Protein AF-F1KVQ7-F1 (afdb_monomer)

Secondary structure (DSSP, 8-state):
-HHHHHHHHHHHHHHHHHHHHHHHHHHHHHHHHHHHHHHHHHHHHHHHHHHHHHHHHHHHHHHHHHHHHHHHHHHHHHHHHHHHHHHHHHHHHHHHHHHHHHHHHHHHHHHHHHHHHHHHHHHHHHHHHHHHHHHHHHHHHHHHHHHHHHHHHHHHHHHH------------------HHHHHHHHHHHHS-SS-HHHHHHHHHHHHHTTSTT----SSSGGGTTSHHHHHHHHHH-TTT--TTTGGGS-HHHHHHHHHHHHHHHT--S---HHHHHGGG---HHHHHHHHHHHHHHHTTT-

Sequence (302 aa):
MHHSYVERVESLTAELEESRKRELQLRTQVDNLAGLLKRKTLAECGNIETRRHDDMNENCEVQKLTEENERLRARISELNGEKLTLKEALRKAKEEKERLADELIQLSSSIEVEREEWDRMQADLLVAVRVANDFKVEAQEEMKGLYAKIADLQRRRQSGSGNISLGSVKAIDDPQQSWEDVAWQRLMRRCGRGSRRNALLRWCQQAISTYPNVDVTNFSSSWADGKALCYLLASFYPEKIDAECISSLSAEECVKMALDVGTRIGVKAQLSADVVLCDDRPDWSLVMKYILYIYYLVSARE

InterPro domains:
  IPR001715 Calponin homology domain [PF00307] (196-295)
  IPR001715 Calponin homology domain [PS50021] (194-299)
  IPR001715 Calponin homology domain [SM00033] (196-294)
  IPR036872 CH domain superfamily [G3DSA:1.10.418.10] (193-302)
  IPR036872 CH domain superfamily [SSF47576] (194-297)
  IPR050540 F-actin Monooxygenase Mical [PTHR23167] (13-295)

pLDDT: mean 89.4, std 13.18, range [36.09, 98.5]

Nearest PDB structures (foldseek):
  4z6g-assembly1_A  TM=9.530E-01  e=6.135E-06  Homo sapiens
  3f7p-assembly2_B  TM=8.695E-01  e=4.695E-06  Homo sapiens
  6zsh-assembly2_D  TM=8.958E-01  e=6.472E-06  Homo sapiens
  4q58-assembly2_B  TM=9.493E-01  e=3.784E-05  Homo sapiens
  1mb8-assembly1_A  TM=8.751E-01  e=1.887E-05  Homo sapiens

Foldseek 3Di:
DVVVVVVVVVVVVVVVVVVVVVVVVVVVVVVVVVVVVVVVVVVVVVVVVVVVVVVVVVVVVVVVVVVVVVVVVVVVVVVVVVVVVVVVVVVVVVVVVVVVVVVVVVVVVVVVVVVVVVVVVVVVVVVVVVVVVVVVVVVVVVVVVVVVVVVVVVVVVVVVDDDDDDDDDDDPDDPPDDLLNVLLVLQCVVVVDDDSQVSLQVVLCVLLVPPPPQDGDAQWLSCLLLLSLLSSCCSQCVVQGPNVCSVVDGSLVNNVSSVVVLVVLPQPQDDDSCQSNPPSTHDSVSSSSSSSSVSSSSVVVD

Mean predicted aligned error: 17.5 Å

Organism: Ascaris suum (NCBI:txid6253)

Structure (mmCIF, N/CA/C/O backbone):
data_AF-F1KVQ7-F1
#
_entry.id   AF-F1KVQ7-F1
#
loop_
_atom_site.group_PDB
_atom_site.id
_atom_site.type_symbol
_atom_site.label_atom_id
_atom_site.label_alt_id
_atom_site.label_comp_id
_atom_site.label_asym_id
_atom_site.label_entity_id
_atom_site.label_seq_id
_atom_site.pdbx_PDB_ins_code
_atom_site.Cartn_x
_atom_site.Cartn_y
_atom_site.Cartn_z
_atom_site.occupancy
_atom_site.B_iso_or_equiv
_atom_site.auth_seq_id
_atom_site.auth_comp_id
_atom_site.auth_asym_id
_atom_site.auth_atom_id
_atom_site.pdbx_PDB_model_num
ATOM 1 N N . MET A 1 1 ? -74.801 -14.098 128.207 1.00 56.28 1 MET A N 1
ATOM 2 C CA . MET A 1 1 ? -74.330 -14.894 127.048 1.00 56.28 1 MET A CA 1
ATOM 3 C C . MET A 1 1 ? -74.642 -14.225 125.713 1.00 56.28 1 MET A C 1
ATOM 5 O O . MET A 1 1 ? -73.700 -14.028 124.968 1.00 56.28 1 MET A O 1
ATOM 9 N N . HIS A 1 2 ? -75.877 -13.793 125.425 1.00 58.09 2 HIS A N 1
ATOM 10 C CA . HIS A 1 2 ? -76.226 -13.150 124.141 1.00 58.09 2 HIS A CA 1
ATOM 11 C C . HIS A 1 2 ? -75.397 -11.900 123.773 1.00 58.09 2 HIS A C 1
ATOM 13 O O . HIS A 1 2 ? -74.992 -11.770 122.625 1.00 58.09 2 HIS A O 1
ATOM 19 N N . HIS A 1 3 ? -75.088 -11.022 124.732 1.00 59.47 3 HIS A N 1
ATOM 20 C CA . HIS A 1 3 ? -74.364 -9.768 124.460 1.00 59.47 3 HIS A CA 1
ATOM 21 C C . HIS A 1 3 ? -72.926 -9.990 123.947 1.00 59.47 3 HIS A C 1
ATOM 23 O O . HIS A 1 3 ? -72.504 -9.358 122.991 1.00 59.47 3 HIS A O 1
ATOM 29 N N . SER A 1 4 ? -72.223 -10.995 124.486 1.00 69.56 4 SER A N 1
ATOM 30 C CA . SER A 1 4 ? -70.851 -11.346 124.078 1.00 69.56 4 SER A CA 1
ATOM 31 C C . SER A 1 4 ? -70.767 -11.969 122.676 1.00 69.56 4 SER A C 1
ATOM 33 O O . SER A 1 4 ? -69.728 -11.885 122.027 1.00 69.56 4 SER A O 1
ATOM 35 N N . TYR A 1 5 ? -71.848 -12.596 122.198 1.00 74.19 5 TYR A N 1
ATOM 36 C CA . TYR A 1 5 ? -71.923 -13.102 120.824 1.00 74.19 5 TYR A CA 1
ATOM 37 C C . TYR A 1 5 ? -72.214 -11.982 119.824 1.00 74.19 5 TYR A C 1
ATOM 39 O O . TYR A 1 5 ? -71.644 -11.999 118.739 1.00 74.19 5 TYR A O 1
ATOM 47 N N . VAL A 1 6 ? -73.053 -11.006 120.191 1.00 78.38 6 VAL A N 1
ATOM 48 C CA . VAL A 1 6 ? -73.363 -9.842 119.345 1.00 78.38 6 VAL A CA 1
ATOM 49 C C . VAL A 1 6 ? -72.113 -8.990 119.121 1.00 78.38 6 VAL A C 1
ATOM 51 O O . VAL A 1 6 ? -71.749 -8.776 117.971 1.00 78.38 6 VAL A O 1
ATOM 54 N N . GLU A 1 7 ? -71.378 -8.638 120.180 1.00 79.06 7 GLU A N 1
ATOM 55 C CA . GLU A 1 7 ? -70.111 -7.891 120.058 1.00 79.06 7 GLU A CA 1
ATOM 56 C C . GLU A 1 7 ? -69.070 -8.634 119.203 1.00 79.06 7 GLU A C 1
ATOM 58 O O . GLU A 1 7 ? -68.330 -8.033 118.426 1.00 79.06 7 GLU A O 1
ATOM 63 N N . ARG A 1 8 ? -69.023 -9.970 119.303 1.00 81.88 8 ARG A N 1
ATOM 64 C CA . ARG A 1 8 ? -68.096 -10.796 118.516 1.00 81.88 8 ARG A CA 1
ATOM 65 C C . ARG A 1 8 ? -68.487 -10.849 117.036 1.00 81.88 8 ARG A C 1
ATOM 67 O O . ARG A 1 8 ? -67.605 -10.836 116.185 1.00 81.88 8 ARG A O 1
ATOM 74 N N . VAL A 1 9 ? -69.785 -10.895 116.726 1.00 83.44 9 VAL A N 1
ATOM 75 C CA . VAL A 1 9 ? -70.294 -10.822 115.346 1.00 83.44 9 VAL A CA 1
ATOM 76 C C . VAL A 1 9 ? -70.042 -9.435 114.755 1.00 83.44 9 VAL A C 1
ATOM 78 O O . VAL A 1 9 ? -69.545 -9.356 113.637 1.00 83.44 9 VAL A O 1
ATOM 81 N N . GLU A 1 10 ? -70.294 -8.362 115.507 1.00 84.38 10 GLU A N 1
ATOM 82 C CA . GLU A 1 10 ? -70.032 -6.982 115.076 1.00 84.38 10 GLU A CA 1
ATOM 83 C C . GLU A 1 10 ? -68.535 -6.740 114.800 1.00 84.38 10 GLU A C 1
ATOM 85 O O . GLU A 1 10 ? -68.177 -6.215 113.741 1.00 84.38 10 GLU A O 1
ATOM 90 N N . SER A 1 11 ? -67.645 -7.224 115.675 1.00 85.12 11 SER A N 1
ATOM 91 C CA . SER A 1 11 ? -66.187 -7.186 115.465 1.00 85.12 11 SER A CA 1
ATOM 92 C C . SER A 1 11 ? -65.762 -7.943 114.202 1.00 85.12 11 SER A C 1
ATOM 94 O O . SER A 1 11 ? -65.026 -7.407 113.375 1.00 85.12 11 SER A O 1
ATOM 96 N N . LEU A 1 12 ? -66.269 -9.167 114.003 1.00 85.38 12 LEU A N 1
ATOM 97 C CA . LEU A 1 12 ? -65.970 -9.972 112.813 1.00 85.38 12 LEU A CA 1
ATOM 98 C C . LEU A 1 12 ? -66.512 -9.332 111.524 1.00 85.38 12 LEU A C 1
ATOM 100 O O . LEU A 1 12 ? -65.874 -9.436 110.477 1.00 85.38 12 LEU A O 1
ATOM 104 N N . THR A 1 13 ? -67.661 -8.648 111.573 1.00 85.12 13 THR A N 1
ATOM 105 C CA . THR A 1 13 ? -68.184 -7.905 110.413 1.00 85.12 13 THR A CA 1
ATOM 106 C C . THR A 1 13 ? -67.334 -6.684 110.069 1.00 85.12 13 THR A C 1
ATOM 108 O O . THR A 1 13 ? -67.066 -6.461 108.889 1.00 85.12 13 THR A O 1
ATOM 111 N N . ALA A 1 14 ? -66.843 -5.943 111.068 1.00 87.62 14 ALA A N 1
ATOM 112 C CA . ALA A 1 14 ? -65.951 -4.804 110.852 1.00 87.62 14 ALA A CA 1
ATOM 113 C C . ALA A 1 14 ? -64.594 -5.243 110.272 1.00 87.62 14 ALA A C 1
ATOM 115 O O . ALA A 1 14 ? -64.108 -4.648 109.308 1.00 87.62 14 ALA A O 1
ATOM 116 N N . GLU A 1 15 ? -64.017 -6.333 110.787 1.00 89.62 15 GLU A N 1
ATOM 117 C CA . GLU A 1 15 ? -62.791 -6.936 110.244 1.00 89.62 15 GLU A CA 1
ATOM 118 C C . GLU A 1 15 ? -62.978 -7.428 108.800 1.00 89.62 15 GLU A C 1
ATOM 120 O O . GLU A 1 15 ? -62.100 -7.232 107.952 1.00 89.62 15 GLU A O 1
ATOM 125 N N . LEU A 1 16 ? -64.133 -8.031 108.488 1.00 90.81 16 LEU A N 1
ATOM 126 C CA . LEU A 1 16 ? -64.474 -8.471 107.135 1.00 90.81 16 LEU A CA 1
ATOM 127 C C . LEU A 1 16 ? -64.614 -7.286 106.166 1.00 90.81 16 LEU A C 1
ATOM 129 O O . LEU A 1 16 ? -64.137 -7.363 105.032 1.00 90.81 16 LEU A O 1
ATOM 133 N N . GLU A 1 17 ? -65.239 -6.184 106.588 1.00 90.81 17 GLU A N 1
ATOM 134 C CA . GLU A 1 17 ? -65.330 -4.957 105.789 1.00 90.81 17 GLU A CA 1
ATOM 135 C C . GLU A 1 17 ? -63.964 -4.309 105.555 1.00 90.81 17 GLU A C 1
ATOM 137 O O . GLU A 1 17 ? -63.665 -3.873 104.440 1.00 90.81 17 GLU A O 1
ATOM 142 N N . GLU A 1 18 ? -63.107 -4.270 106.574 1.00 91.94 18 GLU A N 1
ATOM 143 C CA . GLU A 1 18 ? -61.755 -3.736 106.445 1.00 91.94 18 GLU A CA 1
ATOM 144 C C . GLU A 1 18 ? -60.894 -4.611 105.523 1.00 91.94 18 GLU A C 1
ATOM 146 O O . GLU A 1 18 ? -60.176 -4.098 104.663 1.00 91.94 18 GLU A O 1
ATOM 151 N N . SER A 1 19 ? -61.032 -5.937 105.619 1.00 91.69 19 SER A N 1
ATOM 152 C CA . SER A 1 19 ? -60.418 -6.892 104.693 1.00 91.69 19 SER A CA 1
ATOM 153 C C . SER A 1 19 ? -60.884 -6.676 103.248 1.00 91.69 19 SER A C 1
ATOM 155 O O . SER A 1 19 ? -60.052 -6.578 102.348 1.00 91.69 19 SER A O 1
ATOM 157 N N . ARG A 1 20 ? -62.190 -6.478 103.012 1.00 93.44 20 ARG A N 1
ATOM 158 C CA . ARG A 1 20 ? -62.739 -6.148 101.680 1.00 93.44 20 ARG A CA 1
ATOM 159 C C . ARG A 1 20 ? -62.204 -4.825 101.131 1.00 93.44 20 ARG A C 1
ATOM 161 O O . ARG A 1 20 ? -61.919 -4.734 99.939 1.00 93.44 20 ARG A O 1
ATOM 168 N N . LYS A 1 21 ? -62.039 -3.798 101.975 1.00 93.62 21 LYS A N 1
ATOM 169 C CA . LYS A 1 21 ? -61.407 -2.527 101.572 1.00 93.62 21 LYS A CA 1
ATOM 170 C C . LYS A 1 21 ? -59.948 -2.737 101.167 1.00 93.62 21 LYS A C 1
ATOM 172 O O . LYS A 1 21 ? -59.545 -2.237 100.118 1.00 93.62 21 LYS A O 1
ATOM 177 N N . ARG A 1 22 ? -59.182 -3.514 101.944 1.00 94.62 22 ARG A N 1
ATOM 178 C CA . ARG A 1 22 ? -57.800 -3.895 101.596 1.00 94.62 22 ARG A CA 1
ATOM 179 C C . ARG A 1 22 ? -57.754 -4.683 100.288 1.00 94.62 22 ARG A C 1
ATOM 181 O O . ARG A 1 22 ? -56.913 -4.400 99.445 1.00 94.62 22 ARG A O 1
ATOM 188 N N . GLU A 1 23 ? -58.680 -5.615 100.079 1.00 94.88 23 GLU A N 1
ATOM 189 C CA . GLU A 1 23 ? -58.785 -6.384 98.837 1.00 94.88 23 GLU A CA 1
ATOM 190 C C . GLU A 1 23 ? -59.085 -5.482 97.633 1.00 94.88 23 GLU A C 1
ATOM 192 O O . GLU A 1 23 ? -58.426 -5.595 96.603 1.00 94.88 23 GLU A O 1
ATOM 197 N N . LEU A 1 24 ? -60.028 -4.543 97.756 1.00 94.62 24 LEU A N 1
ATOM 198 C CA . LEU A 1 24 ? -60.342 -3.582 96.696 1.00 94.62 24 LEU A CA 1
ATOM 199 C C . LEU A 1 24 ? -59.148 -2.660 96.393 1.00 94.62 24 LEU A C 1
ATOM 201 O O . LEU A 1 24 ? -58.867 -2.352 95.233 1.00 94.62 24 LEU A O 1
ATOM 205 N N . GLN A 1 25 ? -58.411 -2.251 97.426 1.00 95.25 25 GLN A N 1
ATOM 206 C CA . GLN A 1 25 ? -57.194 -1.456 97.281 1.00 95.25 25 GLN A CA 1
ATOM 207 C C . GLN A 1 25 ? -56.077 -2.249 96.586 1.00 95.25 25 GLN A C 1
ATOM 209 O O . GLN A 1 25 ? -55.414 -1.729 95.693 1.00 95.25 25 GLN A O 1
ATOM 214 N N . LEU A 1 26 ? -55.902 -3.524 96.933 1.00 95.69 26 LEU A N 1
ATOM 215 C CA . LEU A 1 26 ? -54.956 -4.407 96.254 1.00 95.69 26 LEU A CA 1
ATOM 216 C C . LEU A 1 26 ? -55.369 -4.653 94.801 1.00 95.69 26 LEU A C 1
ATOM 218 O O . LEU A 1 26 ? -54.526 -4.558 93.917 1.00 95.69 26 LEU A O 1
ATOM 222 N N . ARG A 1 27 ? -56.657 -4.894 94.525 1.00 95.50 27 ARG A N 1
ATOM 223 C CA . ARG A 1 27 ? -57.179 -5.052 93.157 1.00 95.50 27 ARG A CA 1
ATOM 224 C C . ARG A 1 27 ? -56.904 -3.812 92.307 1.00 95.50 27 ARG A C 1
ATOM 226 O O . ARG A 1 27 ? -56.337 -3.935 91.230 1.00 95.50 27 ARG A O 1
ATOM 233 N N . THR A 1 28 ? -57.197 -2.617 92.822 1.00 95.25 28 THR A N 1
ATOM 234 C CA . THR A 1 28 ? -56.914 -1.360 92.104 1.00 95.25 28 THR A CA 1
ATOM 235 C C . THR A 1 28 ? -55.415 -1.125 91.896 1.00 95.25 28 THR A C 1
ATOM 237 O O . THR A 1 28 ? -55.009 -0.651 90.835 1.00 95.25 28 THR A O 1
ATOM 240 N N . GLN A 1 29 ? -54.562 -1.489 92.860 1.00 96.44 29 GLN A N 1
ATOM 241 C CA . GLN A 1 29 ? -53.106 -1.468 92.678 1.00 96.44 29 GLN A CA 1
ATOM 242 C C . GLN A 1 29 ? -52.638 -2.461 91.607 1.00 96.44 29 GLN A C 1
ATOM 244 O O . GLN A 1 29 ? -51.820 -2.093 90.764 1.00 96.44 29 GLN A O 1
ATOM 249 N N . VAL A 1 30 ? -53.167 -3.687 91.607 1.00 96.69 30 VAL A N 1
ATOM 250 C CA . VAL A 1 30 ? -52.871 -4.711 90.595 1.00 96.69 30 VAL A CA 1
ATOM 251 C C . VAL A 1 30 ? -53.295 -4.235 89.207 1.00 96.69 30 VAL A C 1
ATOM 253 O O . VAL A 1 30 ? -52.492 -4.322 88.282 1.00 96.69 30 VAL A O 1
ATOM 256 N N . ASP A 1 31 ? -54.485 -3.651 89.061 1.00 95.88 31 ASP A N 1
ATOM 257 C CA . ASP A 1 31 ? -54.972 -3.114 87.784 1.00 95.88 31 ASP A CA 1
ATOM 258 C C . ASP A 1 31 ? -54.097 -1.955 87.279 1.00 95.88 31 ASP A C 1
ATOM 260 O O . ASP A 1 31 ? -53.735 -1.896 86.100 1.00 95.88 31 ASP A O 1
ATOM 264 N N . ASN A 1 32 ? -53.677 -1.059 88.179 1.00 95.94 32 ASN A N 1
ATOM 265 C CA . ASN A 1 32 ? -52.769 0.041 87.848 1.00 95.94 32 ASN A CA 1
ATOM 266 C C . ASN A 1 32 ? -51.393 -0.464 87.395 1.00 95.94 32 ASN A C 1
ATOM 268 O O . ASN A 1 32 ? -50.852 0.013 86.391 1.00 95.94 32 ASN A O 1
ATOM 272 N N . LEU A 1 33 ? -50.828 -1.439 88.113 1.00 96.56 33 LEU A N 1
ATOM 273 C CA . LEU A 1 33 ? -49.559 -2.071 87.755 1.00 96.56 33 LEU A CA 1
ATOM 274 C C . LEU A 1 33 ? -49.667 -2.827 86.430 1.00 96.56 33 LEU A C 1
ATOM 276 O O . LEU A 1 33 ? -48.783 -2.685 85.586 1.00 96.56 33 LEU A O 1
ATOM 280 N N . ALA A 1 34 ? -50.761 -3.554 86.200 1.00 96.75 34 ALA A N 1
ATOM 281 C CA . ALA A 1 34 ? -51.035 -4.228 84.936 1.00 96.75 34 ALA A CA 1
ATOM 282 C C . ALA A 1 34 ? -51.131 -3.225 83.774 1.00 96.75 34 ALA A C 1
ATOM 284 O O . ALA A 1 34 ? -50.546 -3.446 82.713 1.00 96.75 34 ALA A O 1
ATOM 285 N N . GLY A 1 35 ? -51.788 -2.078 83.980 1.00 96.69 35 GLY A N 1
ATOM 286 C CA . GLY A 1 35 ? -51.857 -0.996 82.997 1.00 96.69 35 GLY A CA 1
ATOM 287 C C . GLY A 1 35 ? -50.502 -0.336 82.711 1.00 96.69 35 GLY A C 1
ATOM 288 O O . GLY A 1 35 ? -50.203 -0.001 81.562 1.00 96.69 35 GLY A O 1
ATOM 289 N N . LEU A 1 36 ? -49.654 -0.153 83.729 1.00 96.69 36 LEU A N 1
ATOM 290 C CA . LEU A 1 36 ? -48.282 0.344 83.562 1.00 96.69 36 LEU A CA 1
ATOM 291 C C . LEU A 1 36 ? -47.401 -0.660 82.812 1.00 96.69 36 LEU A C 1
ATOM 293 O O . LEU A 1 36 ? -46.727 -0.273 81.858 1.00 96.69 36 LEU A O 1
ATOM 297 N N . LEU A 1 37 ? -47.455 -1.941 83.184 1.00 96.50 37 LEU A N 1
ATOM 298 C CA . LEU A 1 37 ? -46.767 -3.028 82.485 1.00 96.50 37 LEU A CA 1
ATOM 299 C C . LEU A 1 37 ? -47.203 -3.110 81.023 1.00 96.50 37 LEU A C 1
ATOM 301 O O . LEU A 1 37 ? -46.354 -3.174 80.138 1.00 96.50 37 LEU A O 1
ATOM 305 N N . LYS A 1 38 ? -48.508 -3.032 80.743 1.00 97.19 38 LYS A N 1
ATOM 306 C CA . LYS A 1 38 ? -49.036 -3.049 79.373 1.00 97.19 38 LYS A CA 1
ATOM 307 C C . LYS A 1 38 ? -48.541 -1.860 78.545 1.00 97.19 38 LYS A C 1
ATOM 309 O O . LYS A 1 38 ? -48.151 -2.032 77.397 1.00 97.19 38 LYS A O 1
ATOM 314 N N . ARG A 1 39 ? -48.509 -0.653 79.120 1.00 95.88 39 ARG A N 1
ATOM 315 C CA . ARG A 1 39 ? -47.964 0.532 78.433 1.00 95.88 39 ARG A CA 1
ATOM 316 C C . ARG A 1 39 ? -46.465 0.410 78.171 1.00 95.88 39 ARG A C 1
ATOM 318 O O . ARG A 1 39 ? -46.026 0.714 77.068 1.00 95.88 39 ARG A O 1
ATOM 325 N N . LYS A 1 40 ? -45.694 -0.058 79.156 1.00 96.25 40 LYS A N 1
ATOM 326 C CA . LYS A 1 40 ? -44.245 -0.250 79.019 1.00 96.25 40 LYS A CA 1
ATOM 327 C C . LYS A 1 40 ? -43.915 -1.307 77.964 1.00 96.25 40 LYS A C 1
ATOM 329 O O . LYS A 1 40 ? -43.092 -1.048 77.098 1.00 96.25 40 LYS A O 1
ATOM 334 N N . THR A 1 41 ? -44.609 -2.443 77.995 1.00 95.50 41 THR A N 1
ATOM 335 C CA . THR A 1 41 ? -44.433 -3.519 77.007 1.00 95.50 41 THR A CA 1
ATOM 336 C C . THR A 1 41 ? -44.810 -3.074 75.596 1.00 95.50 41 THR A C 1
ATOM 338 O O . THR A 1 41 ? -44.058 -3.351 74.672 1.00 95.50 41 THR A O 1
ATOM 341 N N . LEU A 1 42 ? -45.905 -2.325 75.411 1.00 96.00 42 LEU A N 1
ATOM 342 C CA . LEU A 1 42 ? -46.260 -1.751 74.104 1.00 96.00 42 LEU A CA 1
ATOM 343 C C . LEU A 1 42 ? -45.211 -0.751 73.598 1.00 96.00 42 LEU A C 1
ATOM 345 O O . LEU A 1 42 ? -44.853 -0.793 72.425 1.00 96.00 42 LEU A O 1
ATOM 349 N N . ALA A 1 43 ? -44.696 0.120 74.471 1.00 95.69 43 ALA A N 1
ATOM 350 C CA . ALA A 1 43 ? -43.649 1.074 74.106 1.00 95.69 43 ALA A CA 1
ATOM 351 C C . ALA A 1 43 ? -42.331 0.371 73.733 1.00 95.69 43 ALA A C 1
ATOM 353 O O . ALA A 1 43 ? -41.692 0.736 72.750 1.00 95.69 43 ALA A O 1
ATOM 354 N N . GLU A 1 44 ? -41.937 -0.660 74.484 1.00 95.88 44 GLU A N 1
ATOM 355 C CA . GLU A 1 44 ? -40.780 -1.498 74.153 1.00 95.88 44 GLU A CA 1
ATOM 356 C C . GLU A 1 44 ? -40.983 -2.234 72.824 1.00 95.88 44 GLU A C 1
ATOM 358 O O . GLU A 1 44 ? -40.067 -2.253 72.006 1.00 95.88 44 GLU A O 1
ATOM 363 N N . CYS A 1 45 ? -42.180 -2.770 72.567 1.00 94.88 45 CYS A N 1
ATOM 364 C CA . CYS A 1 45 ? -42.505 -3.436 71.305 1.00 94.88 45 CYS A CA 1
ATOM 365 C C . CYS A 1 45 ? -42.401 -2.470 70.115 1.00 94.88 45 CYS A C 1
ATOM 367 O O . CYS A 1 45 ? -41.707 -2.776 69.149 1.00 94.88 45 CYS A O 1
ATOM 369 N N . GLY A 1 46 ? -42.974 -1.266 70.230 1.00 95.00 46 GLY A N 1
ATOM 370 C CA . GLY A 1 46 ? -42.870 -0.233 69.195 1.00 95.00 46 GLY A CA 1
ATOM 371 C C . GLY A 1 46 ? -41.428 0.218 68.936 1.00 95.00 46 GLY A C 1
ATOM 372 O O . GLY A 1 46 ? -41.026 0.350 67.786 1.00 95.00 46 GLY A O 1
ATOM 373 N N . ASN A 1 47 ? -40.615 0.377 69.988 1.00 95.06 47 ASN A N 1
ATOM 374 C CA . ASN A 1 47 ? -39.190 0.704 69.848 1.00 95.06 47 ASN A CA 1
ATOM 375 C C . ASN A 1 47 ? -38.376 -0.424 69.191 1.00 95.06 47 ASN A C 1
ATOM 377 O O . ASN A 1 47 ? -37.383 -0.164 68.514 1.00 95.06 47 ASN A O 1
ATOM 381 N N . ILE A 1 48 ? -38.747 -1.686 69.427 1.00 95.00 48 ILE A N 1
ATOM 382 C CA . ILE A 1 48 ? -38.114 -2.838 68.774 1.00 95.00 48 ILE A CA 1
ATOM 383 C C . ILE A 1 48 ? -38.502 -2.879 67.294 1.00 95.00 48 ILE A C 1
ATOM 385 O O . ILE A 1 48 ? -37.653 -3.168 66.456 1.00 95.00 48 ILE A O 1
ATOM 389 N N . GLU A 1 49 ? -39.759 -2.589 66.962 1.00 94.12 49 GLU A N 1
ATOM 390 C CA . GLU A 1 49 ? -40.238 -2.545 65.578 1.00 94.12 49 GLU A CA 1
ATOM 391 C C . GLU A 1 49 ? -39.573 -1.433 64.765 1.00 94.12 49 GLU A C 1
ATOM 393 O O . GLU A 1 49 ? -39.125 -1.702 63.651 1.00 94.12 49 GLU A O 1
ATOM 398 N N . THR A 1 50 ? -39.435 -0.223 65.319 1.00 94.19 50 THR A N 1
ATOM 399 C CA . THR A 1 50 ? -38.730 0.874 64.634 1.00 94.19 50 THR A CA 1
ATOM 400 C C . THR A 1 50 ? -37.264 0.540 64.398 1.00 94.19 50 THR A C 1
ATOM 402 O O . THR A 1 50 ? -36.814 0.616 63.261 1.00 94.19 50 THR A O 1
ATOM 405 N N . ARG A 1 51 ? -36.544 0.043 65.415 1.00 95.06 51 ARG A N 1
ATOM 406 C CA . ARG A 1 51 ? -35.149 -0.405 65.243 1.00 95.06 51 ARG A CA 1
ATOM 407 C C . ARG A 1 51 ? -35.008 -1.485 64.179 1.00 95.06 51 ARG A C 1
ATOM 409 O O . ARG A 1 51 ? -34.125 -1.400 63.344 1.00 95.06 51 ARG A O 1
ATOM 416 N N . ARG A 1 52 ? -35.903 -2.479 64.168 1.00 95.31 52 ARG A N 1
ATOM 417 C CA . ARG A 1 52 ? -35.895 -3.525 63.134 1.00 95.31 52 ARG A CA 1
ATOM 418 C C . ARG A 1 52 ? -36.109 -2.960 61.737 1.00 95.31 52 ARG A C 1
ATOM 420 O O . ARG A 1 52 ? -35.552 -3.506 60.792 1.00 95.31 52 ARG A O 1
ATOM 427 N N . HIS A 1 53 ? -36.948 -1.936 61.598 1.00 94.69 53 HIS A N 1
ATOM 428 C CA . HIS A 1 53 ? -37.182 -1.278 60.319 1.00 94.69 53 HIS A CA 1
ATOM 429 C C . HIS A 1 53 ? -35.948 -0.501 59.854 1.00 94.69 53 HIS A C 1
ATOM 431 O O . HIS A 1 53 ? -35.545 -0.656 58.702 1.00 94.69 53 HIS A O 1
ATOM 437 N N . ASP A 1 54 ? -35.324 0.255 60.758 1.00 95.44 54 ASP A N 1
ATOM 438 C CA . ASP A 1 54 ? -34.093 1.000 60.488 1.00 95.44 54 ASP A CA 1
ATOM 439 C C . ASP A 1 54 ? -32.949 0.042 60.111 1.00 95.44 54 ASP A C 1
ATOM 441 O O . ASP A 1 54 ? -32.352 0.200 59.047 1.00 95.44 54 ASP A O 1
ATOM 445 N N . ASP A 1 55 ? -32.746 -1.033 60.885 1.00 96.25 55 ASP A N 1
ATOM 446 C CA . ASP A 1 55 ? -31.770 -2.094 60.592 1.00 96.25 55 ASP A CA 1
ATOM 447 C C . ASP A 1 55 ? -32.028 -2.734 59.214 1.00 96.25 55 ASP A C 1
ATOM 449 O O . ASP A 1 55 ? -31.100 -3.017 58.456 1.00 96.25 55 ASP A O 1
ATOM 453 N N . MET A 1 56 ? -33.298 -2.971 58.858 1.00 94.69 56 MET A N 1
ATOM 454 C CA . MET A 1 56 ? -33.681 -3.499 57.541 1.00 94.69 56 MET A CA 1
ATOM 455 C C . MET A 1 56 ? -33.324 -2.531 56.413 1.00 94.69 56 MET A C 1
ATOM 457 O O . MET A 1 56 ? -32.854 -2.966 55.358 1.00 94.69 56 MET A O 1
ATOM 461 N N . ASN A 1 57 ? -33.553 -1.234 56.620 1.00 95.56 57 ASN A N 1
ATOM 462 C CA . ASN A 1 57 ? -33.267 -0.208 55.629 1.00 95.56 57 ASN A CA 1
ATOM 463 C C . ASN A 1 57 ? -31.755 -0.032 55.429 1.00 95.56 57 ASN A C 1
ATOM 465 O O . ASN A 1 57 ? -31.286 -0.050 54.290 1.00 95.56 57 ASN A O 1
ATOM 469 N N . GLU A 1 58 ? -30.986 0.026 56.519 1.00 96.06 58 GLU A N 1
ATOM 470 C CA . GLU A 1 58 ? -29.521 0.050 56.474 1.00 96.06 58 GLU A CA 1
ATOM 471 C C . GLU A 1 58 ? -28.966 -1.201 55.782 1.00 96.06 58 GLU A C 1
ATOM 473 O O . GLU A 1 58 ? -28.114 -1.103 54.898 1.00 96.06 58 GLU A O 1
ATOM 478 N N . ASN A 1 59 ? -29.496 -2.386 56.099 1.00 95.06 59 ASN A N 1
ATOM 479 C CA . ASN A 1 59 ? -29.054 -3.631 55.473 1.00 95.06 59 ASN A CA 1
ATOM 480 C C . ASN A 1 59 ? -29.385 -3.680 53.966 1.00 95.06 59 ASN A C 1
ATOM 482 O O . ASN A 1 59 ? -28.597 -4.203 53.178 1.00 95.06 59 ASN A O 1
ATOM 486 N N . CYS A 1 60 ? -30.510 -3.094 53.541 1.00 97.00 60 CYS A N 1
ATOM 487 C CA . CYS A 1 60 ? -30.854 -2.923 52.125 1.00 97.00 60 CYS A CA 1
ATOM 488 C C . CYS A 1 60 ? -29.864 -1.991 51.403 1.00 97.00 60 CYS A C 1
ATOM 490 O O . CYS A 1 60 ? -29.461 -2.256 50.269 1.00 97.00 60 CYS A O 1
ATOM 492 N N . GLU A 1 61 ? -29.435 -0.908 52.051 1.00 97.25 61 GLU A N 1
ATOM 493 C CA . GLU A 1 61 ? -28.454 0.022 51.487 1.00 97.25 61 GLU A CA 1
ATOM 494 C C . GLU A 1 61 ? -27.055 -0.600 51.391 1.00 97.25 61 GLU A C 1
ATOM 496 O O . GLU A 1 61 ? -26.412 -0.523 50.341 1.00 97.25 61 GLU A O 1
ATOM 501 N N . VAL A 1 62 ? -26.626 -1.327 52.427 1.00 97.06 62 VAL A N 1
ATOM 502 C CA . VAL A 1 62 ? -25.379 -2.107 52.411 1.00 97.06 62 VAL A CA 1
ATOM 503 C C . VAL A 1 62 ? -25.385 -3.137 51.280 1.00 97.06 62 VAL A C 1
ATOM 505 O O . VAL A 1 62 ? -24.378 -3.281 50.585 1.00 97.06 62 VAL A O 1
ATOM 508 N N . GLN A 1 63 ? -26.508 -3.819 51.037 1.00 97.06 63 GLN A N 1
ATOM 509 C CA . GLN A 1 63 ? -26.635 -4.762 49.920 1.00 97.06 63 GLN A CA 1
ATOM 510 C C . GLN A 1 63 ? -26.440 -4.077 48.564 1.00 97.06 63 GLN A C 1
ATOM 512 O O . GLN A 1 63 ? -25.624 -4.539 47.767 1.00 97.06 63 GLN A O 1
ATOM 517 N N . LYS A 1 64 ? -27.099 -2.936 48.324 1.00 97.56 64 LYS A N 1
ATOM 518 C CA . LYS A 1 64 ? -26.937 -2.168 47.075 1.00 97.56 64 LYS A CA 1
ATOM 519 C C . LYS A 1 64 ? -25.487 -1.738 46.853 1.00 97.56 64 LYS A C 1
ATOM 521 O O . LYS A 1 64 ? -24.954 -1.918 45.760 1.00 97.56 64 LYS A O 1
ATOM 526 N N . LEU A 1 65 ? -24.834 -1.219 47.894 1.00 97.69 65 LEU A N 1
ATOM 527 C CA . LEU A 1 65 ? -23.425 -0.822 47.830 1.00 97.69 65 LEU A CA 1
ATOM 528 C C . LEU A 1 65 ? -22.498 -2.022 47.608 1.00 97.69 65 LEU A C 1
ATOM 530 O O . LEU A 1 65 ? -21.469 -1.894 46.944 1.00 97.69 65 LEU A O 1
ATOM 534 N N . THR A 1 66 ? -22.841 -3.191 48.147 1.00 97.25 66 THR A N 1
ATOM 535 C CA . THR A 1 66 ? -22.071 -4.425 47.942 1.00 97.25 66 THR A CA 1
ATOM 536 C C . THR A 1 66 ? -22.157 -4.874 46.485 1.00 97.25 66 THR A C 1
ATOM 538 O O . THR A 1 66 ? -21.120 -5.094 45.859 1.00 97.25 66 THR A O 1
ATOM 541 N N . GLU A 1 67 ? -23.361 -4.905 45.909 1.00 97.75 67 GLU A N 1
ATOM 542 C CA . GLU A 1 67 ? -23.564 -5.219 44.489 1.00 97.75 67 GLU A CA 1
ATOM 543 C C . GLU A 1 67 ? -22.829 -4.231 43.573 1.00 97.75 67 GLU A C 1
ATOM 545 O O . GLU A 1 67 ? -22.195 -4.627 42.593 1.00 97.75 67 GLU A O 1
ATOM 550 N N . GLU A 1 68 ? -22.883 -2.934 43.883 1.00 98.19 68 GLU A N 1
ATOM 551 C CA . GLU A 1 68 ? -22.166 -1.913 43.120 1.00 98.19 68 GLU A CA 1
ATOM 552 C C . GLU A 1 68 ? -20.646 -2.114 43.193 1.00 98.19 68 GLU A C 1
ATOM 554 O O . GLU A 1 68 ? -19.964 -2.073 42.165 1.00 98.19 68 GLU A O 1
ATOM 559 N N . ASN A 1 69 ? -20.104 -2.415 44.375 1.00 97.31 69 ASN A N 1
ATOM 560 C CA . ASN A 1 69 ? -18.684 -2.720 44.538 1.00 97.31 69 ASN A CA 1
ATOM 561 C C . ASN A 1 69 ? -18.256 -3.954 43.738 1.00 97.31 69 ASN A C 1
ATOM 563 O O . ASN A 1 69 ? -17.179 -3.955 43.138 1.00 97.31 69 ASN A O 1
ATOM 567 N N . GLU A 1 70 ? -19.078 -5.000 43.700 1.00 98.25 70 GLU A N 1
ATOM 568 C CA . GLU A 1 70 ? -18.811 -6.188 42.887 1.00 98.25 70 GLU A CA 1
ATOM 569 C C . GLU A 1 70 ? -18.804 -5.859 41.390 1.00 98.25 70 GLU A C 1
ATOM 571 O O . GLU A 1 70 ? -17.875 -6.254 40.678 1.00 98.25 70 GLU A O 1
ATOM 576 N N . ARG A 1 71 ? -19.765 -5.052 40.920 1.00 98.25 71 ARG A N 1
ATOM 577 C CA . ARG A 1 71 ? -19.800 -4.568 39.528 1.00 98.25 71 ARG A CA 1
ATOM 578 C C . ARG A 1 71 ? -18.560 -3.747 39.179 1.00 98.25 71 ARG A C 1
ATOM 580 O O . ARG A 1 71 ? -17.948 -3.975 38.135 1.00 98.25 71 ARG A O 1
ATOM 587 N N . LEU A 1 72 ? -18.151 -2.826 40.052 1.00 98.25 72 LEU A N 1
ATOM 588 C CA . LEU A 1 72 ? -16.949 -2.012 39.845 1.00 98.25 72 LEU A CA 1
ATOM 589 C C . LEU A 1 72 ? -15.682 -2.874 39.806 1.00 98.25 72 LEU A C 1
ATOM 591 O O . LEU A 1 72 ? -14.824 -2.668 38.947 1.00 98.25 72 LEU A O 1
ATOM 595 N N . ARG A 1 73 ? -15.573 -3.882 40.678 1.00 98.50 73 ARG A N 1
ATOM 596 C CA . ARG A 1 73 ? -14.453 -4.837 40.665 1.00 98.50 73 ARG A CA 1
ATOM 597 C C . ARG A 1 73 ? -14.392 -5.633 39.364 1.00 98.50 73 ARG A C 1
ATOM 599 O O . ARG A 1 73 ? -13.305 -5.773 38.800 1.00 98.50 73 ARG A O 1
ATOM 606 N N . ALA A 1 74 ? -15.534 -6.104 38.863 1.00 98.31 74 ALA A N 1
ATOM 607 C CA . ALA A 1 74 ? -15.606 -6.787 37.574 1.00 98.31 74 ALA A CA 1
ATOM 608 C C . ALA A 1 74 ? -15.148 -5.868 36.429 1.00 98.31 74 ALA A C 1
ATOM 610 O O . ALA A 1 74 ? -14.297 -6.259 35.628 1.00 98.31 74 ALA A O 1
ATOM 611 N N . ARG A 1 75 ? -15.612 -4.610 36.411 1.00 98.50 75 ARG A N 1
ATOM 612 C CA . ARG A 1 75 ? -15.206 -3.627 35.395 1.00 98.50 75 ARG A CA 1
ATOM 613 C C . ARG A 1 75 ? -13.711 -3.312 35.441 1.00 98.50 75 ARG A C 1
ATOM 615 O O . ARG A 1 75 ? -13.074 -3.201 34.399 1.00 98.50 75 ARG A O 1
ATOM 622 N N . ILE A 1 76 ? -13.126 -3.194 36.634 1.00 98.44 76 ILE A N 1
ATOM 623 C CA . ILE A 1 76 ? -11.676 -3.007 36.797 1.00 98.44 76 ILE A CA 1
ATOM 624 C C . ILE A 1 76 ? -10.908 -4.215 36.246 1.00 98.44 76 ILE A C 1
ATOM 626 O O . ILE A 1 76 ? -9.877 -4.041 35.597 1.00 98.44 76 ILE A O 1
ATOM 630 N N . SER A 1 77 ? -11.391 -5.436 36.489 1.00 98.12 77 SER A N 1
ATOM 631 C CA . SER A 1 77 ? -10.768 -6.655 35.961 1.00 98.12 77 SER A CA 1
ATOM 632 C C . SER A 1 77 ? -10.788 -6.687 34.430 1.00 98.12 77 SER A C 1
ATOM 634 O O . SER A 1 77 ? -9.748 -6.936 33.818 1.00 98.12 77 SER A O 1
ATOM 636 N N . GLU A 1 78 ? -11.922 -6.343 33.820 1.00 98.44 78 GLU A N 1
ATOM 637 C CA . GLU A 1 78 ? -12.084 -6.247 32.366 1.00 98.44 78 GLU A CA 1
ATOM 638 C C . GLU A 1 78 ? -11.138 -5.202 31.754 1.00 98.44 78 GLU A C 1
ATOM 640 O O . GLU A 1 78 ? -10.334 -5.529 30.880 1.00 98.44 78 GLU A O 1
ATOM 645 N N . LEU A 1 79 ? -11.139 -3.975 32.288 1.00 98.31 79 LEU A N 1
ATOM 646 C CA . LEU A 1 79 ? -10.257 -2.894 31.832 1.00 98.31 79 LEU A CA 1
ATOM 647 C C . LEU A 1 79 ? -8.771 -3.253 31.977 1.00 98.31 79 LEU A C 1
ATOM 649 O O . LEU A 1 79 ? -7.942 -2.857 31.156 1.00 98.31 79 LEU A O 1
ATOM 653 N N . ASN A 1 80 ? -8.404 -4.013 33.011 1.00 98.38 80 ASN A N 1
ATOM 654 C CA . ASN A 1 80 ? -7.037 -4.508 33.165 1.00 98.38 80 ASN A CA 1
ATOM 655 C C . ASN A 1 80 ? -6.674 -5.553 32.098 1.00 98.38 80 ASN A C 1
ATOM 657 O O . ASN A 1 80 ? -5.538 -5.545 31.618 1.00 98.38 80 ASN A O 1
ATOM 661 N N . GLY A 1 81 ? -7.622 -6.408 31.703 1.00 98.19 81 GLY A N 1
ATOM 662 C CA . GLY A 1 81 ? -7.465 -7.334 30.582 1.00 98.19 81 GLY A CA 1
ATOM 663 C C . GLY A 1 81 ? -7.262 -6.599 29.257 1.00 98.19 81 GLY A C 1
ATOM 664 O O . GLY A 1 81 ? -6.277 -6.845 28.562 1.00 98.19 81 GLY A O 1
ATOM 665 N N . GLU A 1 82 ? -8.124 -5.627 28.951 1.00 98.25 82 GLU A N 1
ATOM 666 C CA . GLU A 1 82 ? -8.002 -4.770 27.761 1.00 98.25 82 GLU A CA 1
ATOM 667 C C . GLU A 1 82 ? -6.672 -4.001 27.735 1.00 98.25 82 GLU A C 1
ATOM 669 O O . GLU A 1 82 ? -5.982 -3.930 26.719 1.00 98.25 82 GLU A O 1
ATOM 674 N N . LYS A 1 83 ? -6.241 -3.461 28.878 1.00 98.44 83 LYS A N 1
ATOM 675 C CA . LYS A 1 83 ? -4.942 -2.787 28.992 1.00 98.44 83 LYS A CA 1
ATOM 676 C C . LYS A 1 83 ? -3.778 -3.725 28.672 1.00 98.44 83 LYS A C 1
ATOM 678 O O . LYS A 1 83 ? -2.778 -3.276 28.109 1.00 98.44 83 LYS A O 1
ATOM 683 N N . LEU A 1 84 ? -3.865 -4.999 29.054 1.00 98.44 84 LEU A N 1
ATOM 684 C CA . LEU A 1 84 ? -2.827 -5.986 28.766 1.00 98.44 84 LEU A CA 1
ATOM 685 C C . LEU A 1 84 ? -2.769 -6.309 27.267 1.00 98.44 84 LEU A C 1
ATOM 687 O O . LEU A 1 84 ? -1.680 -6.306 26.694 1.00 98.44 84 LEU A O 1
ATOM 691 N N . THR A 1 85 ? -3.920 -6.521 26.623 1.00 98.12 85 THR A N 1
ATOM 692 C CA . THR A 1 85 ? -3.977 -6.809 25.181 1.00 98.12 85 THR A CA 1
ATOM 693 C C . THR A 1 85 ? -3.486 -5.625 24.351 1.00 98.12 85 THR A C 1
ATOM 695 O O . THR A 1 85 ? -2.687 -5.812 23.433 1.00 98.12 85 THR A O 1
ATOM 698 N N . LEU A 1 86 ? -3.865 -4.397 24.721 1.00 98.31 86 LEU A N 1
ATOM 699 C CA . LEU A 1 86 ? -3.386 -3.178 24.063 1.00 98.31 86 LEU A CA 1
ATOM 700 C C . LEU A 1 86 ? -1.874 -2.986 24.216 1.00 98.31 86 LEU A C 1
ATOM 702 O O . LEU A 1 86 ? -1.205 -2.588 23.263 1.00 98.31 86 LEU A O 1
ATOM 706 N N . LYS A 1 87 ? -1.309 -3.288 25.391 1.00 98.38 87 LYS A N 1
ATOM 707 C CA . LYS A 1 87 ? 0.146 -3.236 25.601 1.00 98.38 87 LYS A CA 1
ATOM 708 C C . LYS A 1 87 ? 0.891 -4.215 24.701 1.00 98.38 87 LYS A C 1
ATOM 710 O O . LYS A 1 87 ? 1.928 -3.855 24.149 1.00 98.38 87 LYS A O 1
ATOM 715 N N . GLU A 1 88 ? 0.367 -5.424 24.548 1.00 98.44 88 GLU A N 1
ATOM 716 C CA . GLU A 1 88 ? 0.975 -6.444 23.697 1.00 98.44 88 GLU A CA 1
ATOM 717 C C . GLU A 1 88 ? 0.872 -6.081 22.209 1.00 98.44 88 GLU A C 1
ATOM 719 O O . GLU A 1 88 ? 1.854 -6.190 21.476 1.00 98.44 88 GLU A O 1
ATOM 724 N N . ALA A 1 89 ? -0.277 -5.560 21.767 1.00 98.19 89 ALA A N 1
ATOM 725 C CA . ALA A 1 89 ? -0.437 -5.037 20.411 1.00 98.19 89 ALA A CA 1
ATOM 726 C C . ALA A 1 89 ? 0.535 -3.877 20.128 1.00 98.19 89 ALA A C 1
ATOM 728 O O . ALA A 1 89 ? 1.174 -3.845 19.078 1.00 98.19 89 ALA A O 1
ATOM 729 N N . LEU A 1 90 ? 0.710 -2.962 21.089 1.00 98.50 90 LEU A N 1
ATOM 730 C CA . LEU A 1 90 ? 1.668 -1.862 20.979 1.00 98.50 90 LEU A CA 1
ATOM 731 C C . LEU A 1 90 ? 3.115 -2.362 20.875 1.00 98.50 90 LEU A C 1
ATOM 733 O O . LEU A 1 90 ? 3.897 -1.790 20.119 1.00 98.50 90 LEU A O 1
ATOM 737 N N . ARG A 1 91 ? 3.482 -3.408 21.626 1.00 98.44 91 ARG A N 1
ATOM 738 C CA . ARG A 1 91 ? 4.813 -4.027 21.548 1.00 98.44 91 ARG A CA 1
ATOM 739 C C . ARG A 1 91 ? 5.072 -4.588 20.149 1.00 98.44 91 ARG A C 1
ATOM 741 O O . ARG A 1 91 ? 6.069 -4.224 19.537 1.00 98.44 91 ARG A O 1
ATOM 748 N N . LYS A 1 92 ? 4.139 -5.382 19.6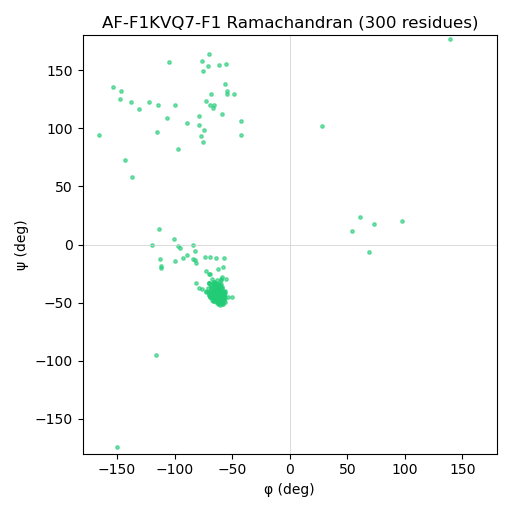14 1.00 98.50 92 LYS A N 1
ATOM 749 C CA . LYS A 1 92 ? 4.248 -5.955 18.261 1.00 98.50 92 LYS A CA 1
ATOM 750 C C . LYS A 1 92 ? 4.351 -4.882 17.179 1.00 98.50 92 LYS A C 1
ATOM 752 O O . LYS A 1 92 ? 5.222 -4.959 16.323 1.00 98.50 92 LYS A O 1
ATOM 757 N N . ALA A 1 93 ? 3.523 -3.842 17.262 1.00 98.00 93 ALA A N 1
ATOM 758 C CA . ALA A 1 93 ? 3.568 -2.736 16.309 1.00 98.00 93 ALA A CA 1
ATOM 759 C C . ALA A 1 93 ? 4.909 -1.977 16.344 1.00 98.00 93 ALA A C 1
ATOM 761 O O . ALA A 1 93 ? 5.379 -1.500 15.312 1.00 98.00 93 ALA A O 1
ATOM 762 N N . LYS A 1 94 ? 5.547 -1.859 17.518 1.00 98.31 94 LYS A N 1
ATOM 763 C CA . LYS A 1 94 ? 6.891 -1.270 17.631 1.00 98.31 94 LYS A CA 1
ATOM 764 C C . LYS A 1 94 ? 7.959 -2.146 16.977 1.00 98.31 94 LYS A C 1
ATOM 766 O O . LYS A 1 94 ? 8.775 -1.614 16.236 1.00 98.31 94 LYS A O 1
ATOM 771 N N . GLU A 1 95 ? 7.910 -3.455 17.198 1.00 98.31 95 GLU A N 1
ATOM 772 C CA . GLU A 1 95 ? 8.848 -4.413 16.593 1.00 98.31 95 GLU A CA 1
ATOM 773 C C . GLU A 1 95 ? 8.722 -4.446 15.064 1.00 98.31 95 GLU A C 1
ATOM 775 O O . GLU A 1 95 ? 9.723 -4.419 14.354 1.00 98.31 95 GLU A O 1
ATOM 780 N N . GLU A 1 96 ? 7.496 -4.423 14.535 1.00 98.25 96 GLU A N 1
ATOM 781 C CA . GLU A 1 96 ? 7.261 -4.325 13.089 1.00 98.25 96 GLU A CA 1
ATOM 782 C C . GLU A 1 96 ? 7.777 -3.006 12.511 1.00 98.25 96 GLU A C 1
ATOM 784 O O . GLU A 1 96 ? 8.373 -2.996 11.434 1.00 98.25 96 GLU A O 1
ATOM 789 N N . LYS A 1 97 ? 7.590 -1.895 13.232 1.00 98.31 97 LYS A N 1
ATOM 790 C CA . LYS A 1 97 ? 8.125 -0.593 12.825 1.00 98.31 97 LYS A CA 1
ATOM 791 C C . LYS A 1 97 ? 9.655 -0.608 12.760 1.00 98.31 97 LYS A C 1
ATOM 793 O O . LYS A 1 97 ? 10.210 -0.054 11.817 1.00 98.31 97 LYS A O 1
ATOM 798 N N . GLU A 1 98 ? 10.321 -1.196 13.751 1.00 98.25 98 GLU A N 1
ATOM 799 C CA . GLU A 1 98 ? 11.784 -1.321 13.773 1.00 98.25 98 GLU A CA 1
ATOM 800 C C . GLU A 1 98 ? 12.276 -2.201 12.618 1.00 98.25 98 GLU A C 1
ATOM 802 O O . GLU A 1 98 ? 13.143 -1.772 11.862 1.00 98.25 98 GLU A O 1
ATOM 807 N N . ARG A 1 99 ? 11.627 -3.348 12.372 1.00 98.44 99 ARG A N 1
ATOM 808 C CA . ARG A 1 99 ? 11.952 -4.220 11.231 1.00 98.44 99 ARG A CA 1
ATOM 809 C C . ARG A 1 99 ? 11.841 -3.495 9.887 1.00 98.44 99 ARG A C 1
ATOM 811 O O . ARG A 1 99 ? 12.739 -3.591 9.058 1.00 98.44 99 ARG A O 1
ATOM 818 N N . LEU A 1 100 ? 10.752 -2.754 9.670 1.00 98.00 100 LEU A N 1
ATOM 819 C CA . LEU A 1 100 ? 10.559 -1.988 8.434 1.00 98.00 100 LEU A CA 1
ATOM 820 C C . LEU A 1 100 ? 11.582 -0.853 8.285 1.00 98.00 100 LEU A C 1
ATOM 822 O O . LEU A 1 100 ? 11.962 -0.518 7.165 1.00 98.00 100 LEU A O 1
ATOM 826 N N . ALA A 1 101 ? 12.033 -0.252 9.389 1.00 98.19 101 ALA A N 1
ATOM 827 C CA . ALA A 1 101 ? 13.085 0.759 9.348 1.00 98.19 101 ALA A CA 1
ATOM 828 C C . ALA A 1 101 ? 14.423 0.157 8.887 1.00 98.19 101 ALA A C 1
ATOM 830 O O . ALA A 1 101 ? 15.094 0.754 8.045 1.00 98.19 101 ALA A O 1
ATOM 831 N N . ASP A 1 102 ? 14.767 -1.039 9.366 1.00 98.31 102 ASP A N 1
ATOM 832 C CA . ASP A 1 102 ? 15.971 -1.754 8.932 1.00 98.31 102 ASP A CA 1
ATOM 833 C C . ASP A 1 102 ? 15.889 -2.157 7.450 1.00 98.31 102 ASP A C 1
ATOM 835 O O . ASP A 1 102 ? 16.848 -1.961 6.701 1.00 98.31 102 ASP A O 1
ATOM 839 N N . GLU A 1 103 ? 14.731 -2.649 6.994 1.00 98.31 103 GLU A N 1
ATOM 840 C CA . GLU A 1 103 ? 14.483 -2.957 5.577 1.00 98.31 103 GLU A CA 1
ATOM 841 C C . GLU A 1 103 ? 14.631 -1.714 4.686 1.00 98.31 103 GLU A C 1
ATOM 843 O O . GLU A 1 103 ? 15.248 -1.783 3.622 1.00 98.31 103 GLU A O 1
ATOM 848 N N . LEU A 1 104 ? 14.121 -0.558 5.126 1.00 97.75 104 LEU A N 1
ATOM 849 C CA . LEU A 1 104 ? 14.281 0.704 4.400 1.00 97.75 104 LEU A CA 1
ATOM 850 C C . LEU A 1 104 ? 15.750 1.118 4.278 1.00 97.75 104 LEU A C 1
ATOM 852 O O . LEU A 1 104 ? 16.169 1.546 3.203 1.00 97.75 104 LEU A O 1
ATOM 856 N N . ILE A 1 105 ? 16.535 0.977 5.349 1.00 98.25 105 ILE A N 1
ATOM 857 C CA . ILE A 1 105 ? 17.972 1.285 5.326 1.00 98.25 105 ILE A CA 1
ATOM 858 C C . ILE A 1 105 ? 18.699 0.346 4.356 1.00 98.25 105 ILE A C 1
ATOM 860 O O . ILE A 1 105 ? 19.476 0.810 3.519 1.00 98.25 105 ILE A O 1
ATOM 864 N N . GLN A 1 106 ? 18.413 -0.958 4.418 1.00 98.00 106 GLN A N 1
ATOM 865 C CA . GLN A 1 106 ? 18.989 -1.957 3.514 1.00 98.00 106 GLN A CA 1
ATOM 866 C C . GLN A 1 106 ? 18.677 -1.635 2.049 1.00 98.00 106 GLN A C 1
ATOM 868 O O . GLN A 1 106 ? 19.592 -1.532 1.230 1.00 98.00 106 GLN A O 1
ATOM 873 N N . LEU A 1 107 ? 17.405 -1.398 1.723 1.00 97.94 107 LEU A N 1
ATOM 874 C CA . LEU A 1 107 ? 16.989 -1.052 0.364 1.00 97.94 107 LEU A CA 1
ATOM 875 C C . LEU A 1 107 ? 17.622 0.256 -0.117 1.00 97.94 107 LEU A C 1
ATOM 877 O O . LEU A 1 107 ? 18.073 0.319 -1.258 1.00 97.94 107 LEU A O 1
ATOM 881 N N . SER A 1 108 ? 17.709 1.275 0.742 1.00 98.31 108 SER A N 1
ATOM 882 C CA . SER A 1 108 ? 18.377 2.535 0.399 1.00 98.31 108 SER A CA 1
ATOM 883 C C . SER A 1 108 ? 19.845 2.308 0.038 1.00 98.31 108 SER A C 1
ATOM 885 O O . SER A 1 108 ? 20.294 2.792 -0.998 1.00 98.31 108 SER A O 1
ATOM 887 N N . SER A 1 109 ? 20.570 1.520 0.840 1.00 98.00 109 SER A N 1
ATOM 888 C CA . SER A 1 109 ? 21.978 1.200 0.570 1.00 98.00 109 SER A CA 1
ATOM 889 C C . SER A 1 109 ? 22.164 0.394 -0.720 1.00 98.00 109 SER A C 1
ATOM 891 O O . SER A 1 109 ? 23.078 0.664 -1.492 1.00 98.00 109 SER A O 1
ATOM 893 N N . SER A 1 110 ? 21.262 -0.549 -1.012 1.00 97.75 110 SER A N 1
ATOM 894 C CA . SER A 1 110 ? 21.301 -1.324 -2.256 1.00 97.75 110 SER A CA 1
ATOM 895 C C . SER A 1 110 ? 21.050 -0.437 -3.474 1.00 97.75 110 SER A C 1
ATOM 897 O O . SER A 1 110 ? 21.771 -0.541 -4.460 1.00 97.75 110 SER A O 1
ATOM 899 N N . ILE A 1 111 ? 20.079 0.476 -3.396 1.00 96.62 111 ILE A N 1
ATOM 900 C CA . ILE A 1 111 ? 19.801 1.435 -4.472 1.00 96.62 111 ILE A CA 1
ATOM 901 C C . ILE A 1 111 ? 21.002 2.356 -4.715 1.00 96.62 111 ILE A C 1
ATOM 903 O O . ILE A 1 111 ? 21.278 2.685 -5.866 1.00 96.62 111 ILE A O 1
ATOM 907 N N . GLU A 1 112 ? 21.702 2.793 -3.667 1.00 97.44 112 GLU A N 1
ATOM 908 C CA . GLU A 1 112 ? 22.920 3.600 -3.813 1.00 97.44 112 GLU A CA 1
ATOM 909 C C . GLU A 1 112 ? 24.019 2.835 -4.557 1.00 97.44 112 GLU A C 1
ATOM 911 O O . GLU A 1 112 ? 24.560 3.362 -5.528 1.00 97.44 112 GLU A O 1
ATOM 916 N N . VAL A 1 113 ? 24.275 1.575 -4.193 1.00 97.94 113 VAL A N 1
ATOM 917 C CA . VAL A 1 113 ? 25.263 0.730 -4.886 1.00 97.94 113 VAL A CA 1
ATOM 918 C C . VAL A 1 113 ? 24.905 0.545 -6.363 1.00 97.94 113 VAL A C 1
ATOM 920 O O . VAL A 1 113 ? 25.750 0.758 -7.230 1.00 97.94 113 VAL A O 1
ATOM 923 N N . GLU A 1 114 ? 23.648 0.220 -6.670 1.00 97.50 114 GLU A N 1
ATOM 924 C CA . GLU A 1 114 ? 23.182 0.043 -8.054 1.00 97.50 114 GLU A CA 1
ATOM 925 C C . GLU A 1 114 ? 23.291 1.341 -8.871 1.00 97.50 114 GLU A C 1
ATOM 927 O O . GLU A 1 114 ? 23.616 1.317 -10.059 1.00 97.50 114 GLU A O 1
ATOM 932 N N . ARG A 1 115 ? 23.062 2.504 -8.245 1.00 96.88 115 ARG A N 1
ATOM 933 C CA . ARG A 1 115 ? 23.272 3.808 -8.895 1.00 96.88 115 ARG A CA 1
ATOM 934 C C . ARG A 1 115 ? 24.741 4.042 -9.219 1.00 96.88 115 ARG A C 1
ATOM 936 O O . ARG A 1 115 ? 25.048 4.453 -10.333 1.00 96.88 115 ARG A O 1
ATOM 943 N N . GLU A 1 116 ? 25.637 3.756 -8.281 1.00 97.56 116 GLU A N 1
ATOM 944 C CA . GLU A 1 116 ? 27.079 3.890 -8.505 1.00 97.56 116 GLU A CA 1
ATOM 945 C C . GLU A 1 116 ? 27.592 2.918 -9.577 1.00 97.56 116 GLU A C 1
ATOM 947 O O . GLU A 1 116 ? 28.499 3.250 -10.344 1.00 97.56 116 GLU A O 1
ATOM 952 N N . GLU A 1 117 ? 27.031 1.711 -9.648 1.00 97.94 117 GLU A N 1
ATOM 953 C CA . GLU A 1 117 ? 27.315 0.755 -10.721 1.00 97.94 117 GLU A CA 1
ATOM 954 C C . GLU A 1 117 ? 26.820 1.253 -12.072 1.00 97.94 117 GLU A C 1
ATOM 956 O O . GLU A 1 117 ? 27.572 1.216 -13.048 1.00 97.94 117 GLU A O 1
ATOM 961 N N . TRP A 1 118 ? 25.603 1.792 -12.127 1.00 97.12 118 TRP A N 1
ATOM 962 C CA . TRP A 1 118 ? 25.059 2.389 -13.339 1.00 97.12 118 TRP A CA 1
ATOM 963 C C . TRP A 1 118 ? 25.911 3.561 -13.842 1.00 97.12 118 TRP A C 1
ATOM 965 O O . TRP A 1 118 ? 26.215 3.642 -15.034 1.00 97.12 118 TRP A O 1
ATOM 975 N N . ASP A 1 119 ? 26.355 4.436 -12.941 1.00 97.38 119 ASP A N 1
ATOM 976 C CA . ASP A 1 119 ? 27.209 5.573 -13.289 1.00 97.38 119 ASP A CA 1
ATOM 977 C C . ASP A 1 119 ? 28.570 5.110 -13.834 1.00 97.38 119 ASP A C 1
ATOM 979 O O . ASP A 1 119 ? 29.061 5.653 -14.832 1.00 97.38 119 ASP A O 1
ATOM 983 N N . ARG A 1 120 ? 29.154 4.055 -13.243 1.00 97.44 120 ARG A N 1
ATOM 984 C CA . ARG A 1 120 ? 30.369 3.408 -13.769 1.00 97.44 120 ARG A CA 1
ATOM 985 C C . ARG A 1 120 ? 30.140 2.816 -15.158 1.00 97.44 120 ARG A C 1
ATOM 987 O O . ARG A 1 120 ? 30.909 3.106 -16.073 1.00 97.44 120 ARG A O 1
ATOM 994 N N . MET A 1 121 ? 29.053 2.069 -15.351 1.00 97.75 121 MET A N 1
ATOM 995 C CA . MET A 1 121 ? 28.695 1.500 -16.656 1.00 97.75 121 MET A CA 1
ATOM 996 C C . MET A 1 121 ? 28.508 2.583 -17.723 1.00 97.75 121 MET A C 1
ATOM 998 O O . MET A 1 121 ? 28.941 2.425 -18.867 1.00 97.75 121 MET A O 1
ATOM 1002 N N . GLN A 1 122 ? 27.887 3.706 -17.362 1.00 97.50 122 GLN A N 1
ATOM 1003 C CA . GLN A 1 122 ? 27.702 4.829 -18.271 1.00 97.50 122 GLN A CA 1
ATOM 1004 C C . GLN A 1 122 ? 29.042 5.464 -18.666 1.00 97.50 122 GLN A C 1
ATOM 1006 O O . GLN A 1 122 ? 29.238 5.795 -19.841 1.00 97.50 122 GLN A O 1
ATOM 1011 N N . ALA A 1 123 ? 29.964 5.633 -17.715 1.00 96.06 123 ALA A N 1
ATOM 1012 C CA . ALA A 1 123 ? 31.302 6.146 -17.994 1.00 96.06 123 ALA A CA 1
ATOM 1013 C C . ALA A 1 123 ? 32.070 5.226 -18.957 1.00 96.06 123 ALA A C 1
ATOM 1015 O O . ALA A 1 123 ? 32.606 5.704 -19.961 1.00 96.06 123 ALA A O 1
ATOM 1016 N N . ASP A 1 124 ? 32.047 3.915 -18.711 1.00 98.06 124 ASP A N 1
ATOM 1017 C CA . ASP A 1 124 ? 32.704 2.919 -19.563 1.00 98.06 124 ASP A CA 1
ATOM 1018 C C . ASP A 1 124 ? 32.125 2.916 -20.983 1.00 98.06 124 ASP A C 1
ATOM 1020 O O . ASP A 1 124 ? 32.865 2.918 -21.974 1.00 98.06 124 ASP A O 1
ATOM 1024 N N . LEU A 1 125 ? 30.797 3.001 -21.109 1.00 97.94 125 LEU A N 1
ATOM 1025 C CA . LEU A 1 125 ? 30.140 3.083 -22.410 1.00 97.94 125 LEU A CA 1
ATOM 1026 C C . LEU A 1 125 ? 30.548 4.349 -23.177 1.00 97.94 125 LEU A C 1
ATOM 1028 O O . LEU A 1 125 ? 30.790 4.289 -24.383 1.00 97.94 125 LEU A O 1
ATOM 1032 N N . LEU A 1 126 ? 30.655 5.497 -22.501 1.00 96.31 126 LEU A N 1
ATOM 1033 C CA . LEU A 1 126 ? 31.106 6.741 -23.130 1.00 96.31 126 LEU A CA 1
ATOM 1034 C C . LEU A 1 126 ? 32.546 6.638 -23.641 1.00 96.31 126 LEU A C 1
ATOM 1036 O O . LEU A 1 126 ? 32.840 7.149 -24.725 1.00 96.31 126 LEU A O 1
ATOM 1040 N N . VAL A 1 127 ? 33.428 5.969 -22.894 1.00 97.38 127 VAL A N 1
ATOM 1041 C CA . VAL A 1 127 ? 34.795 5.685 -23.347 1.00 97.38 127 VAL A CA 1
ATOM 1042 C C . VAL A 1 127 ? 34.761 4.806 -24.597 1.00 97.38 127 VAL A C 1
ATOM 1044 O O . VAL A 1 127 ? 35.375 5.168 -25.598 1.00 97.38 127 VAL A O 1
ATOM 1047 N N . ALA A 1 128 ? 33.985 3.719 -24.596 1.00 96.44 128 ALA A N 1
ATOM 1048 C CA . ALA A 1 128 ? 33.860 2.829 -25.751 1.00 96.44 128 ALA A CA 1
ATOM 1049 C C . ALA A 1 128 ? 33.314 3.547 -26.999 1.00 96.44 128 ALA A C 1
ATOM 1051 O O . ALA A 1 128 ? 33.846 3.382 -28.097 1.00 96.44 128 ALA A O 1
ATOM 1052 N N . VAL A 1 129 ? 32.289 4.392 -26.840 1.00 97.25 129 VAL A N 1
ATOM 1053 C CA . VAL A 1 129 ? 31.720 5.194 -27.937 1.00 97.25 129 VAL A CA 1
ATOM 1054 C C . VAL A 1 129 ? 32.737 6.199 -28.475 1.00 97.25 129 VAL A C 1
ATOM 1056 O O . VAL A 1 129 ? 32.818 6.390 -29.690 1.00 97.25 129 VAL A O 1
ATOM 1059 N N . ARG A 1 130 ? 33.520 6.840 -27.598 1.00 95.56 130 ARG A N 1
ATOM 1060 C CA . ARG A 1 130 ? 34.587 7.758 -28.015 1.00 95.56 130 ARG A CA 1
ATOM 1061 C C . ARG A 1 130 ? 35.642 7.023 -28.833 1.00 95.56 130 ARG A C 1
ATOM 1063 O O . ARG A 1 130 ? 35.894 7.423 -29.961 1.00 95.56 130 ARG A O 1
ATOM 1070 N N . VAL A 1 131 ? 36.146 5.905 -28.313 1.00 97.69 131 VAL A N 1
ATOM 1071 C CA . VAL A 1 131 ? 37.124 5.055 -29.003 1.00 97.69 131 VAL A CA 1
ATOM 1072 C C . VAL A 1 131 ? 36.595 4.614 -30.371 1.00 97.69 131 VAL A C 1
ATOM 1074 O O . VAL A 1 131 ? 37.292 4.743 -31.371 1.00 97.69 131 VAL A O 1
ATOM 1077 N N . ALA A 1 132 ? 35.340 4.165 -30.458 1.00 95.00 132 ALA A N 1
ATOM 1078 C CA . ALA A 1 132 ? 34.731 3.772 -31.729 1.00 95.00 132 ALA A CA 1
AT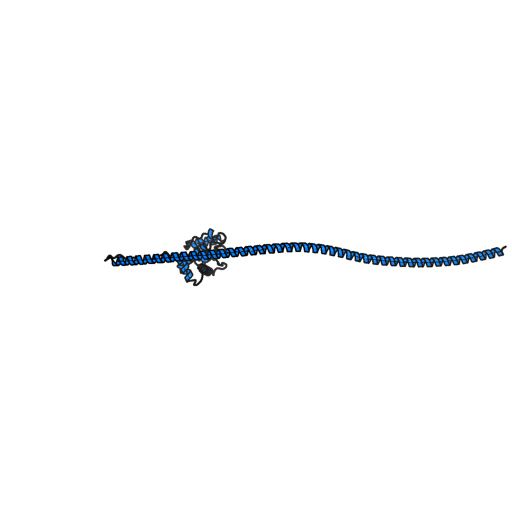OM 1079 C C . ALA A 1 132 ? 34.632 4.934 -32.737 1.00 95.00 132 ALA A C 1
ATOM 1081 O O . ALA A 1 132 ? 34.822 4.728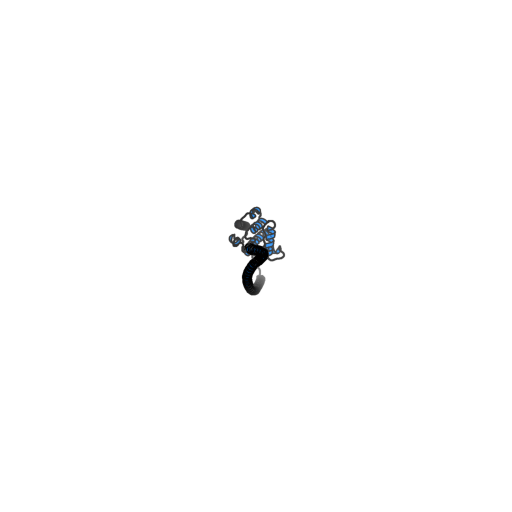 -33.938 1.00 95.00 132 ALA A O 1
ATOM 1082 N N . ASN A 1 133 ? 34.340 6.151 -32.270 1.00 94.12 133 ASN A N 1
ATOM 1083 C CA . ASN A 1 133 ? 34.340 7.336 -33.126 1.00 94.12 133 ASN A CA 1
ATOM 1084 C C . ASN A 1 133 ? 35.750 7.698 -33.601 1.00 94.12 133 ASN A C 1
ATOM 1086 O O . ASN A 1 133 ? 35.900 8.005 -34.781 1.00 94.12 133 ASN A O 1
ATOM 1090 N N . ASP A 1 134 ? 36.758 7.620 -32.732 1.00 96.38 134 ASP A N 1
ATOM 1091 C CA . ASP A 1 134 ? 38.152 7.906 -33.089 1.00 96.38 134 ASP A CA 1
ATOM 1092 C C . ASP A 1 134 ? 38.636 6.926 -34.170 1.00 96.38 134 ASP A C 1
ATOM 1094 O O . ASP A 1 134 ? 39.062 7.355 -35.242 1.00 96.38 134 ASP A O 1
ATOM 1098 N N . PHE A 1 135 ? 38.405 5.620 -33.980 1.00 95.62 135 PHE A N 1
ATOM 1099 C CA . PHE A 1 135 ? 38.688 4.598 -34.997 1.00 95.62 135 PHE A CA 1
ATOM 1100 C C . PHE A 1 135 ? 37.983 4.870 -36.328 1.00 95.62 135 PHE A C 1
ATOM 1102 O O . PHE A 1 135 ? 38.561 4.698 -37.403 1.00 95.62 135 PHE A O 1
ATOM 1109 N N . LYS A 1 136 ? 36.715 5.294 -36.284 1.00 95.69 136 LYS A N 1
ATOM 1110 C CA . LYS A 1 136 ? 35.967 5.640 -37.495 1.00 95.69 136 LYS A CA 1
ATOM 1111 C C . LYS A 1 136 ? 36.589 6.839 -38.211 1.00 95.69 136 LYS A C 1
ATOM 1113 O O . LYS A 1 136 ? 36.649 6.828 -39.440 1.00 95.69 136 LYS A O 1
ATOM 1118 N N . VAL A 1 137 ? 36.994 7.873 -37.475 1.00 95.25 137 VAL A N 1
ATOM 1119 C CA . VAL A 1 137 ? 37.606 9.080 -38.048 1.00 95.25 137 VAL A CA 1
ATOM 1120 C C . VAL A 1 137 ? 38.950 8.740 -38.680 1.00 95.25 137 VAL A C 1
ATOM 1122 O O . VAL A 1 137 ? 39.146 9.068 -39.848 1.00 95.25 137 VAL A O 1
ATOM 1125 N N . GLU A 1 138 ? 39.815 8.009 -37.974 1.00 95.31 138 GLU A N 1
ATOM 1126 C CA . GLU A 1 138 ? 41.113 7.562 -38.495 1.00 95.31 138 GLU A CA 1
ATOM 1127 C C . GLU A 1 138 ? 40.947 6.756 -39.791 1.00 95.31 138 GLU A C 1
ATOM 1129 O O . GLU A 1 138 ? 41.536 7.093 -40.819 1.00 95.31 138 GLU A O 1
ATOM 1134 N N . ALA A 1 139 ? 40.046 5.768 -39.800 1.00 93.88 139 ALA A N 1
ATOM 1135 C CA . ALA A 1 139 ? 39.764 4.980 -40.999 1.00 93.88 139 ALA A CA 1
ATOM 1136 C C . ALA A 1 139 ? 39.232 5.841 -42.164 1.00 93.88 139 ALA A C 1
ATOM 1138 O O . ALA A 1 139 ? 39.581 5.620 -43.326 1.00 93.88 139 ALA A O 1
ATOM 1139 N N . GLN A 1 140 ? 38.393 6.847 -41.881 1.00 89.69 140 GLN A N 1
ATOM 1140 C CA . GLN A 1 140 ? 37.897 7.778 -42.901 1.00 89.69 140 GLN A CA 1
ATOM 1141 C C . GLN A 1 140 ? 39.002 8.686 -43.457 1.00 89.69 140 GLN A C 1
ATOM 1143 O O . GLN A 1 140 ? 38.976 9.020 -44.645 1.00 89.69 140 GLN A O 1
ATOM 1148 N N . GLU A 1 141 ? 39.954 9.107 -42.629 1.00 92.56 141 GLU A N 1
ATOM 1149 C CA . GLU A 1 141 ? 41.098 9.915 -43.050 1.00 92.56 141 GLU A CA 1
ATOM 1150 C C . GLU A 1 141 ? 42.076 9.112 -43.906 1.00 92.56 141 GLU A C 1
ATOM 1152 O O . GLU A 1 141 ? 42.467 9.586 -44.977 1.00 92.56 141 GLU A O 1
ATOM 1157 N N . GLU A 1 142 ? 42.387 7.874 -43.517 1.00 93.75 142 GLU A N 1
ATOM 1158 C CA . GLU A 1 142 ? 43.177 6.956 -44.341 1.00 93.75 142 GLU A CA 1
ATOM 1159 C C . GLU A 1 142 ? 42.514 6.719 -45.697 1.00 93.75 142 GLU A C 1
ATOM 1161 O O . GLU A 1 142 ? 43.158 6.839 -46.743 1.00 93.75 142 GLU A O 1
ATOM 1166 N N . MET A 1 143 ? 41.202 6.465 -45.702 1.00 90.31 143 MET A N 1
ATOM 1167 C CA . MET A 1 143 ? 40.431 6.268 -46.926 1.00 90.31 143 MET A CA 1
ATOM 1168 C C . MET A 1 143 ? 40.507 7.500 -47.842 1.00 90.31 143 MET A C 1
ATOM 1170 O O . MET A 1 143 ? 40.797 7.368 -49.034 1.00 90.31 143 MET A O 1
ATOM 1174 N N . LYS A 1 144 ? 40.322 8.714 -47.302 1.00 91.75 144 LYS A N 1
ATOM 1175 C CA . LYS A 1 144 ? 40.503 9.972 -48.054 1.00 91.75 144 LYS A CA 1
ATOM 1176 C C . LYS A 1 144 ? 41.931 10.1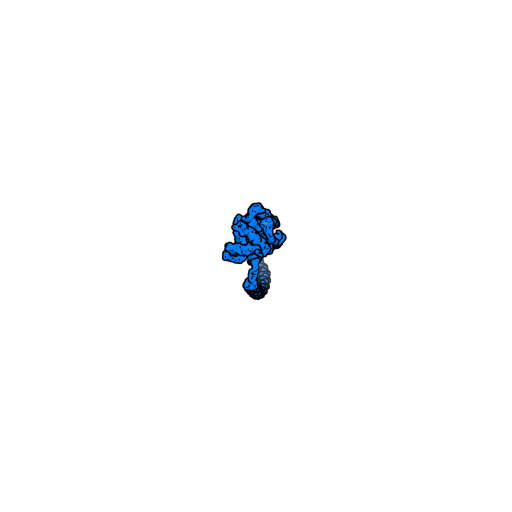23 -48.582 1.00 91.75 144 LYS A C 1
ATOM 1178 O O . LYS A 1 144 ? 42.109 10.533 -49.730 1.00 91.75 144 LYS A O 1
ATOM 1183 N N . GLY A 1 145 ? 42.935 9.780 -47.777 1.00 92.81 145 GLY A N 1
ATOM 1184 C CA . GLY A 1 145 ? 44.344 9.805 -48.168 1.00 92.81 145 GLY A CA 1
ATOM 1185 C C . GLY A 1 145 ? 44.638 8.865 -49.337 1.00 92.81 145 GLY A C 1
ATOM 1186 O O . GLY A 1 145 ? 45.279 9.264 -50.313 1.00 92.81 145 GLY A O 1
ATOM 1187 N N . LEU A 1 146 ? 44.105 7.642 -49.291 1.00 90.38 146 LEU A N 1
ATOM 1188 C CA . LEU A 1 146 ? 44.197 6.674 -50.382 1.00 90.38 146 LEU A CA 1
ATOM 1189 C C . LEU A 1 146 ? 43.490 7.177 -51.643 1.00 90.38 146 LEU A C 1
ATOM 1191 O O . LEU A 1 146 ? 44.077 7.110 -52.723 1.00 90.38 146 LEU A O 1
ATOM 1195 N N . TYR A 1 147 ? 42.289 7.750 -51.531 1.00 90.75 147 TYR A N 1
ATOM 1196 C CA . TYR A 1 147 ? 41.606 8.361 -52.676 1.00 90.75 147 TYR A CA 1
ATOM 1197 C C . TYR A 1 147 ? 42.408 9.508 -53.292 1.00 90.75 147 TYR A C 1
ATOM 1199 O O . TYR A 1 147 ? 42.539 9.572 -54.515 1.00 90.75 147 TYR A O 1
ATOM 1207 N N . ALA A 1 148 ? 42.997 10.383 -52.473 1.00 90.56 148 ALA A N 1
ATOM 1208 C CA . ALA A 1 148 ? 43.862 11.455 -52.955 1.00 90.56 148 ALA A CA 1
ATOM 1209 C C . ALA A 1 148 ? 45.095 10.895 -53.686 1.00 90.56 148 ALA A C 1
ATOM 1211 O O . ALA A 1 148 ? 45.448 11.379 -54.764 1.00 90.56 148 ALA A O 1
ATOM 1212 N N . LYS A 1 149 ? 45.707 9.829 -53.152 1.00 92.81 149 LYS A N 1
ATOM 1213 C CA . LYS A 1 149 ? 46.831 9.125 -53.786 1.00 92.81 149 LYS A CA 1
ATOM 1214 C C . LYS A 1 149 ? 46.431 8.503 -55.126 1.00 92.81 149 LYS A C 1
ATOM 1216 O O . LYS A 1 149 ? 47.165 8.636 -56.101 1.00 92.81 149 LYS A O 1
ATOM 1221 N N . ILE A 1 150 ? 45.270 7.849 -55.190 1.00 88.19 150 ILE A N 1
ATOM 1222 C CA . ILE A 1 150 ? 44.720 7.267 -56.421 1.00 88.19 150 ILE A CA 1
ATOM 1223 C C . ILE A 1 150 ? 44.478 8.368 -57.457 1.00 88.19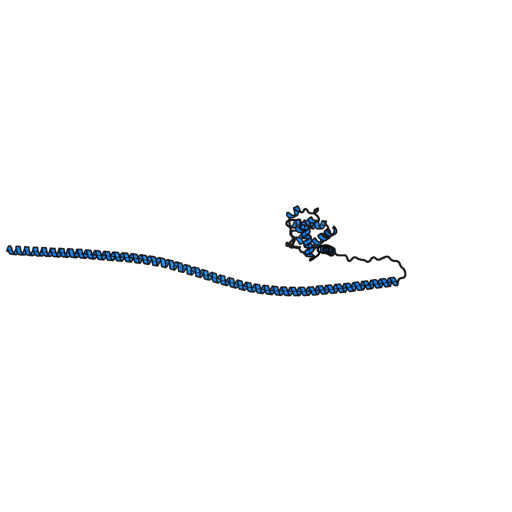 150 ILE A C 1
ATOM 1225 O O . ILE A 1 150 ? 44.897 8.216 -58.602 1.00 88.19 150 ILE A O 1
ATOM 1229 N N . ALA A 1 151 ? 43.871 9.488 -57.059 1.00 87.88 151 ALA A N 1
ATOM 1230 C CA . ALA A 1 151 ? 43.612 10.619 -57.945 1.00 87.88 151 ALA A CA 1
ATOM 1231 C C . ALA A 1 151 ? 44.910 11.247 -58.487 1.00 87.88 151 ALA A C 1
ATOM 1233 O O . ALA A 1 151 ? 44.975 11.610 -59.664 1.00 87.88 151 ALA A O 1
ATOM 1234 N N . ASP A 1 152 ? 45.955 11.353 -57.661 1.00 88.69 152 ASP A N 1
ATOM 1235 C CA . ASP A 1 152 ? 47.273 11.838 -58.086 1.00 88.69 152 ASP A CA 1
ATOM 1236 C C . ASP A 1 152 ? 47.960 10.859 -59.052 1.00 88.69 152 ASP A C 1
ATOM 1238 O O . ASP A 1 152 ? 48.441 11.251 -60.115 1.00 88.69 152 ASP A O 1
ATOM 1242 N N . LEU A 1 153 ? 47.928 9.554 -58.755 1.00 86.81 153 LEU A N 1
ATOM 1243 C CA . LEU A 1 153 ? 48.450 8.515 -59.649 1.00 86.81 153 LEU A CA 1
ATOM 1244 C C . LEU A 1 153 ? 47.695 8.459 -60.985 1.00 86.81 153 LEU A C 1
ATOM 1246 O O . LEU A 1 153 ? 48.317 8.267 -62.031 1.00 86.81 153 LEU A O 1
ATOM 1250 N N . GLN A 1 154 ? 46.375 8.657 -60.978 1.00 82.94 154 GLN A N 1
ATOM 1251 C CA . GLN A 1 154 ? 45.563 8.775 -62.192 1.00 82.94 154 GLN A CA 1
ATOM 1252 C C . GLN A 1 154 ? 45.944 10.016 -63.006 1.00 82.94 154 GLN A C 1
ATOM 1254 O O . GLN A 1 154 ? 46.111 9.906 -64.221 1.00 82.94 154 GLN A O 1
ATOM 1259 N N . ARG A 1 155 ? 46.170 11.165 -62.354 1.00 82.56 155 ARG A N 1
ATOM 1260 C CA . ARG A 1 155 ? 46.692 12.378 -63.006 1.00 82.56 155 ARG A CA 1
ATOM 1261 C C . ARG A 1 155 ? 48.063 12.138 -63.633 1.00 82.56 155 ARG A C 1
ATOM 1263 O O . ARG A 1 155 ? 48.247 12.423 -64.810 1.00 82.56 155 ARG A O 1
ATOM 1270 N N . ARG A 1 156 ? 49.003 11.535 -62.898 1.00 81.81 156 ARG A N 1
ATOM 1271 C CA . ARG A 1 156 ? 50.341 11.187 -63.416 1.00 81.81 156 ARG A CA 1
ATOM 1272 C C . ARG A 1 156 ? 50.276 10.210 -64.592 1.00 81.81 156 ARG A C 1
ATOM 1274 O O . ARG A 1 156 ? 51.054 10.347 -65.530 1.00 81.81 156 ARG A O 1
ATOM 1281 N N . ARG A 1 157 ? 49.335 9.258 -64.576 1.00 72.94 157 ARG A N 1
ATOM 1282 C CA . ARG A 1 157 ? 49.074 8.349 -65.705 1.00 72.94 157 ARG A CA 1
ATOM 1283 C C . ARG A 1 157 ? 48.565 9.102 -66.938 1.00 72.94 157 ARG A C 1
ATOM 1285 O O . ARG A 1 157 ? 49.023 8.812 -68.036 1.00 72.94 157 ARG A O 1
ATOM 1292 N N . GLN A 1 158 ? 47.665 10.070 -66.766 1.00 69.12 158 GLN A N 1
ATOM 1293 C CA . GLN A 1 158 ? 47.159 10.906 -67.864 1.00 69.12 158 GLN A CA 1
ATOM 1294 C C . GLN A 1 158 ? 48.244 11.838 -68.428 1.00 69.12 158 GLN A C 1
ATOM 1296 O O . GLN A 1 158 ? 48.335 11.991 -69.640 1.00 69.12 158 GLN A O 1
ATOM 1301 N N . SER A 1 159 ? 49.122 12.386 -67.582 1.00 64.88 159 SER A N 1
ATOM 1302 C CA . SER A 1 159 ? 50.260 13.208 -68.025 1.00 64.88 159 SER A CA 1
ATOM 1303 C C . SER A 1 159 ? 51.388 12.401 -68.687 1.00 64.88 159 SER A C 1
ATOM 1305 O O . SER A 1 159 ? 52.171 12.963 -69.445 1.00 64.88 159 SER A O 1
ATOM 1307 N N . GLY A 1 160 ? 51.492 11.098 -68.398 1.00 57.56 160 GLY A N 1
ATOM 1308 C CA . GLY A 1 160 ? 52.492 10.184 -68.968 1.00 57.56 160 GLY A CA 1
ATOM 1309 C C . GLY A 1 160 ? 52.021 9.375 -70.182 1.00 57.56 160 GLY A C 1
ATOM 1310 O O . GLY A 1 160 ? 52.817 8.631 -70.748 1.00 57.56 160 GLY A O 1
ATOM 1311 N N . SER A 1 161 ? 50.755 9.499 -70.593 1.00 45.84 161 SER A N 1
ATOM 1312 C CA . SER A 1 161 ? 50.186 8.784 -71.738 1.00 45.84 161 SER A CA 1
ATOM 1313 C C . SER A 1 161 ? 49.795 9.779 -72.824 1.00 45.84 161 SER A C 1
ATOM 1315 O O . SER A 1 161 ? 48.707 10.351 -72.800 1.00 45.84 161 SER A O 1
ATOM 1317 N N . GLY A 1 162 ? 50.674 9.958 -73.811 1.00 48.47 162 GLY A N 1
ATOM 1318 C CA . GLY A 1 162 ? 50.261 10.503 -75.099 1.00 48.47 162 GLY A CA 1
ATOM 1319 C C . GLY A 1 162 ? 49.114 9.661 -75.668 1.00 48.47 162 GLY A C 1
ATOM 1320 O O . GLY A 1 162 ? 49.203 8.437 -75.676 1.00 48.47 162 GLY A O 1
ATOM 1321 N N . ASN A 1 163 ? 48.039 10.344 -76.068 1.00 46.84 163 ASN A N 1
ATOM 1322 C CA . ASN A 1 163 ? 46.887 9.884 -76.849 1.00 46.84 163 ASN A CA 1
ATOM 1323 C C . ASN A 1 163 ? 46.508 8.396 -76.748 1.00 46.84 163 ASN A C 1
ATOM 1325 O O . ASN A 1 163 ? 47.023 7.591 -77.511 1.00 46.84 163 ASN A O 1
ATOM 1329 N N . ILE A 1 164 ? 45.469 8.084 -75.965 1.00 43.53 164 ILE A N 1
ATOM 1330 C CA . ILE A 1 164 ? 44.350 7.229 -76.404 1.00 43.53 164 ILE A CA 1
ATOM 1331 C C . ILE A 1 164 ? 43.080 7.716 -75.690 1.00 43.53 164 ILE A C 1
ATOM 1333 O O . ILE A 1 164 ? 43.027 7.829 -74.467 1.00 43.53 164 ILE A O 1
ATOM 1337 N N . SER A 1 165 ? 42.064 8.015 -76.496 1.00 50.09 165 SER A N 1
ATOM 1338 C CA . SER A 1 165 ? 40.701 8.333 -76.079 1.00 50.09 165 SER A CA 1
ATOM 1339 C C . SER A 1 165 ? 40.059 7.103 -75.432 1.00 50.09 165 SER A C 1
ATOM 1341 O O . SER A 1 165 ? 39.935 6.065 -76.082 1.00 50.09 165 SER A O 1
ATOM 1343 N N . LEU A 1 166 ? 39.646 7.201 -74.166 1.00 37.38 166 LEU A N 1
ATOM 1344 C CA . LEU A 1 166 ? 38.750 6.225 -73.549 1.00 37.38 166 LEU A CA 1
ATOM 1345 C C . LEU A 1 166 ? 37.833 6.929 -72.546 1.00 37.38 166 LEU A C 1
ATOM 1347 O O . LEU A 1 166 ? 38.271 7.770 -71.764 1.00 37.38 166 LEU A O 1
ATOM 1351 N N . GLY A 1 167 ? 36.544 6.618 -72.668 1.00 36.09 167 GLY A N 1
ATOM 1352 C CA . GLY A 1 167 ? 35.413 7.405 -72.196 1.00 36.09 167 GLY A CA 1
ATOM 1353 C C . GLY A 1 167 ? 35.401 7.767 -70.713 1.00 36.09 167 GLY A C 1
ATOM 1354 O O . GLY A 1 167 ? 35.955 7.085 -69.855 1.00 36.09 167 GLY A O 1
ATOM 1355 N N . SER A 1 168 ? 34.692 8.865 -70.452 1.00 39.97 168 SER A N 1
ATOM 1356 C CA . SER A 1 168 ? 34.289 9.362 -69.140 1.00 39.97 168 SER A CA 1
ATOM 1357 C C . SER A 1 168 ? 33.802 8.224 -68.236 1.00 39.97 168 SER A C 1
ATOM 1359 O O . SER A 1 168 ? 32.702 7.698 -68.407 1.00 39.97 168 SER A O 1
ATOM 1361 N N . VAL A 1 169 ? 34.623 7.852 -67.256 1.00 41.22 169 VAL A N 1
ATOM 1362 C CA . VAL A 1 169 ? 34.165 7.074 -66.107 1.00 41.22 169 VAL A CA 1
ATOM 1363 C C . VAL A 1 169 ? 33.486 8.069 -65.179 1.00 41.22 169 VAL A C 1
ATOM 1365 O O . VAL A 1 169 ? 34.148 8.864 -64.511 1.00 41.22 169 VAL A O 1
ATOM 1368 N N . LYS A 1 170 ? 32.150 8.066 -65.190 1.00 43.25 170 LYS A N 1
ATOM 1369 C CA . LYS A 1 170 ? 31.360 8.714 -64.143 1.00 43.25 170 LYS A CA 1
ATOM 1370 C C . LYS A 1 170 ? 31.811 8.149 -62.798 1.00 43.25 170 LYS A C 1
ATOM 1372 O O . LYS A 1 170 ? 31.938 6.934 -62.650 1.00 43.25 170 LYS A O 1
ATOM 1377 N N . ALA A 1 171 ? 32.066 9.047 -61.852 1.00 39.03 171 ALA A N 1
ATOM 1378 C CA . ALA A 1 171 ? 32.257 8.699 -60.457 1.00 39.03 171 ALA A CA 1
ATOM 1379 C C . ALA A 1 171 ? 31.121 7.766 -60.013 1.00 39.03 171 ALA A C 1
ATOM 1381 O O . ALA A 1 171 ? 29.947 8.038 -60.268 1.00 39.03 171 ALA A O 1
ATOM 1382 N N . ILE A 1 172 ? 31.492 6.644 -59.406 1.00 43.19 172 ILE A N 1
ATOM 1383 C CA . ILE A 1 172 ? 30.565 5.758 -58.715 1.00 43.19 172 ILE A CA 1
ATOM 1384 C C . ILE A 1 172 ? 30.225 6.467 -57.401 1.00 43.19 172 ILE A C 1
ATOM 1386 O O . ILE A 1 172 ? 30.919 6.288 -56.406 1.00 43.19 172 ILE A O 1
ATOM 1390 N N . ASP A 1 173 ? 29.206 7.320 -57.427 1.00 47.38 173 ASP A N 1
ATOM 1391 C CA . ASP A 1 173 ? 28.455 7.688 -56.228 1.00 47.38 173 ASP A CA 1
ATOM 1392 C C . ASP A 1 173 ? 27.312 6.679 -56.088 1.00 47.38 173 ASP A C 1
ATOM 1394 O O . ASP A 1 173 ? 26.346 6.764 -56.841 1.00 47.38 173 ASP A O 1
ATOM 1398 N N . ASP A 1 174 ? 27.434 5.726 -55.158 1.00 40.88 174 ASP A N 1
ATOM 1399 C CA . ASP A 1 174 ? 26.297 5.255 -54.347 1.00 40.88 174 ASP A CA 1
ATOM 1400 C C . ASP A 1 174 ? 26.787 4.427 -53.135 1.00 40.88 174 ASP A C 1
ATOM 1402 O O . ASP A 1 174 ? 27.019 3.218 -53.247 1.00 40.88 174 ASP A O 1
ATOM 1406 N N . PRO A 1 175 ? 26.979 5.026 -51.945 1.00 52.50 175 PRO A N 1
ATOM 1407 C CA . PRO A 1 175 ? 26.896 4.281 -50.700 1.00 52.50 175 PRO A CA 1
ATOM 1408 C C . PRO A 1 175 ? 25.410 4.026 -50.445 1.00 52.50 175 PRO A C 1
ATOM 1410 O O . PRO A 1 175 ? 24.723 4.913 -49.949 1.00 52.50 175 PRO A O 1
ATOM 1413 N N . GLN A 1 176 ? 24.936 2.831 -50.804 1.00 53.06 176 GLN A N 1
ATOM 1414 C CA . GLN A 1 176 ? 23.547 2.378 -50.686 1.00 53.06 176 GLN A CA 1
ATOM 1415 C C . GLN A 1 176 ? 22.930 2.807 -49.340 1.00 53.06 176 GLN A C 1
ATOM 1417 O O . GLN A 1 176 ? 23.116 2.159 -48.307 1.00 53.06 176 GLN A O 1
ATOM 1422 N N . GLN A 1 177 ? 22.239 3.949 -49.333 1.00 66.69 177 GLN A N 1
ATOM 1423 C CA . GLN A 1 177 ? 21.745 4.563 -48.107 1.00 66.69 177 GLN A CA 1
ATOM 1424 C C . GLN A 1 177 ? 20.567 3.737 -47.592 1.00 66.69 177 GLN A C 1
ATOM 1426 O O . GLN A 1 177 ? 19.596 3.508 -48.317 1.00 66.69 177 GLN A O 1
ATOM 1431 N N . SER A 1 178 ? 20.658 3.259 -46.348 1.00 86.00 178 SER A N 1
ATOM 1432 C CA . SER A 1 178 ? 19.600 2.450 -45.741 1.00 86.00 178 SER A CA 1
ATOM 1433 C C . SER A 1 178 ? 18.271 3.209 -45.779 1.00 86.00 178 SER A C 1
ATOM 1435 O O . SER A 1 178 ? 18.222 4.408 -45.493 1.00 86.00 178 SER A O 1
ATOM 1437 N N . TRP A 1 179 ? 17.173 2.517 -46.097 1.00 89.31 179 TRP A N 1
ATOM 1438 C CA . TRP A 1 179 ? 15.832 3.116 -46.098 1.00 89.31 179 TRP A CA 1
ATOM 1439 C C . TRP A 1 179 ? 15.495 3.752 -44.739 1.00 89.31 179 TRP A C 1
ATOM 1441 O O . TRP A 1 179 ? 14.792 4.760 -44.693 1.00 89.31 179 TRP A O 1
ATOM 1451 N N . GLU A 1 180 ? 16.052 3.211 -43.646 1.00 90.12 180 GLU A N 1
ATOM 1452 C CA . GLU A 1 180 ? 15.907 3.750 -42.291 1.00 90.12 180 GLU A CA 1
ATOM 1453 C C . GLU A 1 180 ? 16.526 5.146 -42.172 1.00 90.12 180 GLU A C 1
ATOM 1455 O O . GLU A 1 180 ? 15.908 6.050 -41.609 1.00 90.12 180 GLU A O 1
ATOM 1460 N N . ASP A 1 181 ? 17.715 5.355 -42.742 1.00 89.62 181 ASP A N 1
ATOM 1461 C CA . ASP A 1 181 ? 18.394 6.651 -42.709 1.00 89.62 181 ASP A CA 1
ATOM 1462 C C . ASP A 1 181 ? 17.622 7.693 -43.514 1.00 89.62 181 ASP A C 1
ATOM 1464 O O . ASP A 1 181 ? 17.437 8.823 -43.054 1.00 89.62 181 ASP A O 1
ATOM 1468 N N . VAL A 1 182 ? 17.115 7.303 -44.687 1.00 90.94 182 VAL A N 1
ATOM 1469 C CA . VAL A 1 182 ? 16.281 8.173 -45.526 1.00 90.94 182 VAL A CA 1
ATOM 1470 C C . VAL A 1 182 ? 14.991 8.550 -44.792 1.00 90.94 182 VAL A C 1
ATOM 1472 O O . VAL A 1 182 ? 14.623 9.727 -44.750 1.00 90.94 182 VAL A O 1
ATOM 1475 N N . ALA A 1 183 ? 14.322 7.577 -44.170 1.00 92.62 183 ALA A N 1
ATOM 1476 C CA . ALA A 1 183 ? 13.103 7.797 -43.398 1.00 92.62 183 ALA A CA 1
ATOM 1477 C C . ALA A 1 183 ? 13.344 8.740 -42.209 1.00 92.62 183 ALA A C 1
ATOM 1479 O O . ALA A 1 183 ? 12.627 9.731 -42.045 1.00 92.62 183 ALA A O 1
ATOM 1480 N N . TRP A 1 184 ? 14.393 8.495 -41.417 1.00 93.75 184 TRP A N 1
ATOM 1481 C CA . TRP A 1 184 ? 14.733 9.347 -40.279 1.00 93.75 184 TRP A CA 1
ATOM 1482 C C . TRP A 1 184 ? 15.104 10.765 -40.701 1.00 93.75 184 TRP A C 1
ATOM 1484 O O . TRP A 1 184 ? 14.687 11.716 -40.044 1.00 93.75 184 TRP A O 1
ATOM 1494 N N . GLN A 1 185 ? 15.845 10.938 -41.797 1.00 91.38 185 GLN A N 1
ATOM 1495 C CA . GLN A 1 185 ? 16.170 12.268 -42.312 1.00 91.38 185 GLN A CA 1
ATOM 1496 C C . GLN A 1 185 ? 14.912 13.047 -42.715 1.00 91.38 185 GLN A C 1
ATOM 1498 O O . GLN A 1 185 ? 14.791 14.220 -42.358 1.00 91.38 185 GLN A O 1
ATOM 1503 N N . ARG A 1 186 ? 13.960 12.409 -43.412 1.00 92.75 186 ARG A N 1
ATOM 1504 C CA . ARG A 1 186 ? 12.683 13.040 -43.797 1.00 92.75 186 ARG A CA 1
ATOM 1505 C C . ARG A 1 186 ? 11.861 13.453 -42.578 1.00 92.75 186 ARG A C 1
ATOM 1507 O O . ARG A 1 186 ? 11.418 14.599 -42.499 1.00 92.75 186 ARG A O 1
ATOM 1514 N N . LEU A 1 187 ? 11.729 12.557 -41.601 1.00 93.25 187 LEU A N 1
ATOM 1515 C CA . LEU A 1 187 ? 10.956 12.810 -40.388 1.00 93.25 187 LEU A CA 1
ATOM 1516 C C . LEU A 1 187 ? 11.572 13.927 -39.541 1.00 93.25 187 LEU A C 1
ATOM 1518 O O . LEU A 1 187 ? 10.885 14.866 -39.143 1.00 93.25 187 LEU A O 1
ATOM 1522 N N . MET A 1 188 ? 12.886 13.871 -39.315 1.00 91.88 188 MET A N 1
ATOM 1523 C CA . MET A 1 188 ? 13.594 14.857 -38.496 1.00 91.88 188 MET A CA 1
ATOM 1524 C C . MET A 1 188 ? 13.631 16.246 -39.141 1.00 91.88 188 MET A C 1
ATOM 1526 O O . MET A 1 188 ? 13.608 17.240 -38.423 1.00 91.88 188 MET A O 1
ATOM 1530 N N . ARG A 1 189 ? 13.627 16.349 -40.479 1.00 89.06 189 ARG A N 1
ATOM 1531 C CA . ARG A 1 189 ? 13.498 17.647 -41.167 1.00 89.06 189 ARG A CA 1
ATOM 1532 C C . ARG A 1 189 ? 12.158 18.330 -40.880 1.00 89.06 189 ARG A C 1
ATOM 1534 O O . ARG A 1 189 ? 12.120 19.553 -40.796 1.00 89.06 189 ARG A O 1
ATOM 1541 N N . ARG A 1 190 ? 11.075 17.562 -40.713 1.00 84.31 190 ARG A N 1
ATOM 1542 C CA . ARG A 1 190 ? 9.739 18.093 -40.373 1.00 84.31 190 ARG A CA 1
ATOM 1543 C C . ARG A 1 190 ? 9.591 18.363 -38.878 1.00 84.31 190 ARG A C 1
ATOM 1545 O O . ARG A 1 190 ? 8.921 19.312 -38.482 1.00 84.31 190 ARG A O 1
ATOM 1552 N N . CYS A 1 191 ? 10.239 17.559 -38.041 1.00 79.19 191 CYS A N 1
ATOM 1553 C CA . CYS A 1 191 ? 10.212 17.699 -36.591 1.00 79.19 191 CYS A CA 1
ATOM 1554 C C . CYS A 1 191 ? 11.447 18.470 -36.100 1.00 79.19 191 CYS A C 1
ATOM 1556 O O . CYS A 1 191 ? 12.414 17.878 -35.633 1.00 79.19 191 CYS A O 1
ATOM 1558 N N . GLY A 1 192 ? 11.403 19.805 -36.166 1.00 64.25 192 GLY A N 1
ATOM 1559 C CA . GLY A 1 192 ? 12.558 20.680 -35.908 1.00 64.25 192 GLY A CA 1
ATOM 1560 C C . GLY A 1 192 ? 13.259 20.555 -34.540 1.00 64.25 192 GLY A C 1
ATOM 1561 O O . GLY A 1 192 ? 14.342 21.118 -34.395 1.00 64.25 192 GLY A O 1
ATOM 1562 N N . ARG A 1 193 ? 12.695 19.846 -33.539 1.00 71.00 193 ARG A N 1
ATOM 1563 C CA . ARG A 1 193 ? 13.330 19.537 -32.233 1.00 71.00 193 ARG A CA 1
ATOM 1564 C C . ARG A 1 193 ? 12.792 18.240 -31.589 1.00 71.00 193 ARG A C 1
ATOM 1566 O O . ARG A 1 193 ? 11.574 18.057 -31.481 1.00 71.00 193 ARG A O 1
ATOM 1573 N N . GLY A 1 194 ? 13.689 17.393 -31.066 1.00 81.25 194 GLY A N 1
ATOM 1574 C CA . GLY A 1 194 ? 13.367 16.197 -30.263 1.00 81.25 194 GLY A CA 1
ATOM 1575 C C . GLY A 1 194 ? 14.229 14.968 -30.591 1.00 81.25 194 GLY A C 1
ATOM 1576 O O . GLY A 1 194 ? 15.060 15.014 -31.492 1.00 81.25 194 GLY A O 1
ATOM 1577 N N . SER A 1 195 ? 14.036 13.863 -29.861 1.00 92.31 195 SER A N 1
ATOM 1578 C CA . SER A 1 195 ? 14.633 12.561 -30.201 1.00 92.31 195 SER A CA 1
ATOM 1579 C C . SER A 1 195 ? 13.889 11.903 -31.373 1.00 92.31 195 SER A C 1
ATOM 1581 O O . SER A 1 195 ? 12.706 12.178 -31.585 1.00 92.31 195 SER A O 1
ATOM 1583 N N . ARG A 1 196 ? 14.547 10.979 -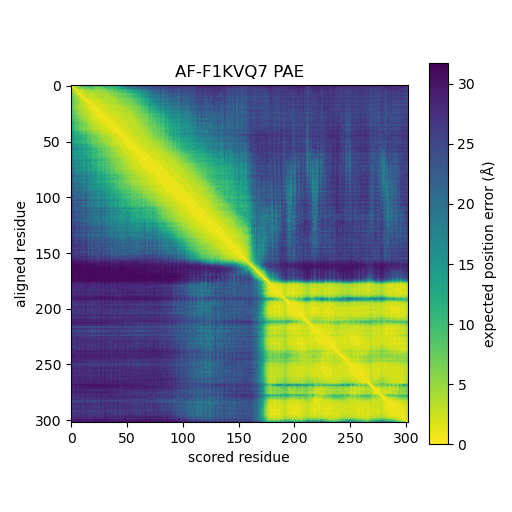32.094 1.00 93.25 196 ARG A N 1
ATOM 1584 C CA . ARG A 1 196 ? 13.924 10.170 -33.167 1.00 93.25 196 ARG A CA 1
ATOM 1585 C C . ARG A 1 196 ? 12.621 9.506 -32.702 1.00 93.25 196 ARG A C 1
ATOM 1587 O O . ARG A 1 196 ? 11.600 9.595 -33.376 1.00 93.25 196 ARG A O 1
ATOM 1594 N N . ARG A 1 197 ? 12.639 8.920 -31.501 1.00 94.62 197 ARG A N 1
ATOM 1595 C CA . ARG A 1 197 ? 11.469 8.286 -30.877 1.00 94.62 197 ARG A CA 1
ATOM 1596 C C . ARG A 1 197 ? 10.313 9.269 -30.691 1.00 94.62 197 ARG A C 1
ATOM 1598 O O . ARG A 1 197 ? 9.208 8.992 -31.137 1.00 94.62 197 ARG A O 1
ATOM 1605 N N . ASN A 1 198 ? 10.567 10.437 -30.104 1.00 94.25 198 ASN A N 1
ATOM 1606 C CA . ASN A 1 198 ? 9.508 11.417 -29.849 1.00 94.25 198 ASN A CA 1
ATOM 1607 C C . ASN A 1 198 ? 8.984 12.057 -31.141 1.00 94.25 198 ASN A C 1
ATOM 1609 O O . ASN A 1 198 ? 7.801 12.372 -31.225 1.00 94.25 198 ASN A O 1
ATOM 1613 N N . ALA A 1 199 ? 9.840 12.233 -32.152 1.00 95.56 199 ALA A N 1
ATOM 1614 C CA . ALA A 1 199 ? 9.420 12.709 -33.467 1.00 95.56 199 ALA A CA 1
ATOM 1615 C C . ALA A 1 199 ? 8.450 11.723 -34.138 1.00 95.56 199 ALA A C 1
ATOM 1617 O O . ALA A 1 199 ? 7.381 12.131 -34.589 1.00 95.56 199 ALA A O 1
ATOM 1618 N N . LEU A 1 200 ? 8.780 10.425 -34.137 1.00 96.25 200 LEU A N 1
ATOM 1619 C CA . LEU A 1 200 ? 7.911 9.390 -34.705 1.00 96.25 200 LEU A CA 1
ATOM 1620 C C . LEU A 1 200 ? 6.605 9.248 -33.915 1.00 96.25 200 LEU A C 1
ATOM 1622 O O . LEU A 1 200 ? 5.546 9.087 -34.515 1.00 96.25 200 LEU A O 1
ATOM 1626 N N . LEU A 1 201 ? 6.665 9.359 -32.584 1.00 96.00 201 LEU A N 1
ATOM 1627 C CA . LEU A 1 201 ? 5.484 9.267 -31.725 1.00 96.00 201 LEU A CA 1
ATOM 1628 C C . LEU A 1 201 ? 4.495 10.399 -32.021 1.00 96.00 201 LEU A C 1
ATOM 1630 O O . LEU A 1 201 ? 3.315 10.137 -32.231 1.00 96.00 201 LEU A O 1
ATOM 1634 N N . ARG A 1 202 ? 4.985 11.641 -32.133 1.00 94.88 202 ARG A N 1
ATOM 1635 C CA . ARG A 1 202 ? 4.152 12.792 -32.518 1.00 94.88 202 ARG A CA 1
ATOM 1636 C C . ARG A 1 202 ? 3.534 12.621 -33.897 1.00 94.88 202 ARG A C 1
ATOM 1638 O O . ARG A 1 202 ? 2.387 13.002 -34.095 1.00 94.88 202 ARG A O 1
ATOM 1645 N N . TRP A 1 203 ? 4.281 12.058 -34.847 1.00 95.25 203 TRP A N 1
ATOM 1646 C CA . TRP A 1 203 ? 3.737 11.765 -36.170 1.00 95.25 203 TRP A CA 1
ATOM 1647 C C . TRP A 1 203 ? 2.579 10.761 -36.092 1.00 95.25 203 TRP A C 1
ATOM 1649 O O . TRP A 1 203 ? 1.534 11.014 -36.683 1.00 95.25 203 TRP A O 1
ATOM 1659 N N . CYS A 1 204 ? 2.720 9.688 -35.304 1.00 96.62 204 CYS A N 1
ATOM 1660 C CA . CYS A 1 204 ? 1.637 8.725 -35.084 1.00 96.62 204 CYS A CA 1
ATOM 1661 C C . CYS A 1 204 ? 0.414 9.396 -34.448 1.00 96.62 204 CYS A C 1
ATOM 1663 O O . CYS A 1 204 ? -0.685 9.268 -34.973 1.00 96.62 204 CYS A O 1
ATOM 1665 N N . GLN A 1 205 ? 0.618 10.154 -33.365 1.00 95.56 205 GLN A N 1
ATOM 1666 C CA . GLN A 1 205 ? -0.441 10.875 -32.648 1.00 95.56 205 GLN A CA 1
ATOM 1667 C C . GLN A 1 205 ? -1.193 11.842 -33.566 1.00 95.56 205 GLN A C 1
ATOM 1669 O O . GLN A 1 205 ? -2.418 11.888 -33.549 1.00 95.56 205 GLN A O 1
ATOM 1674 N N . GLN A 1 206 ? -0.470 12.582 -34.411 1.00 93.94 206 GLN A N 1
ATOM 1675 C CA . GLN A 1 206 ? -1.082 13.478 -35.385 1.00 93.94 206 GLN A CA 1
ATOM 1676 C C . GLN A 1 206 ? -1.900 12.704 -36.424 1.00 93.94 206 GLN A C 1
ATOM 1678 O O . GLN A 1 206 ? -3.016 13.116 -36.738 1.00 93.94 206 GLN A O 1
ATOM 1683 N N . ALA A 1 207 ? -1.364 11.591 -36.934 1.00 93.75 207 ALA A N 1
ATOM 1684 C CA . ALA A 1 207 ? -2.017 10.771 -37.950 1.00 93.75 207 ALA A CA 1
ATOM 1685 C C . ALA A 1 207 ? -3.329 10.142 -37.458 1.00 93.75 207 ALA A C 1
ATOM 1687 O O . ALA A 1 207 ? -4.274 10.059 -38.235 1.00 93.75 207 ALA A O 1
ATOM 1688 N N . ILE A 1 208 ? -3.412 9.744 -36.185 1.00 94.00 208 ILE A N 1
ATOM 1689 C CA . ILE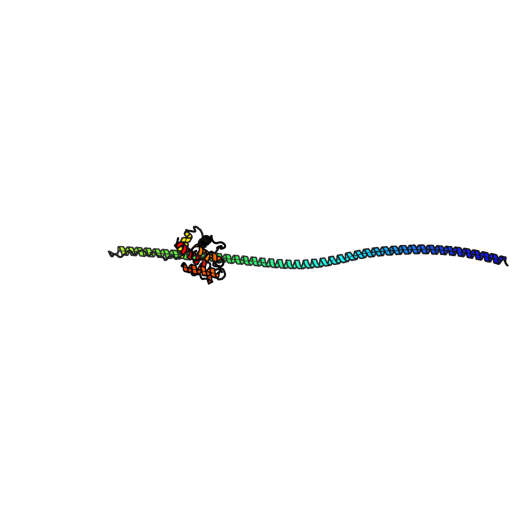 A 1 208 ? -4.610 9.102 -35.612 1.00 94.00 208 ILE A CA 1
ATOM 1690 C C . ILE A 1 208 ? -5.493 10.053 -34.794 1.00 94.00 208 ILE A C 1
ATOM 1692 O O . ILE A 1 208 ? -6.482 9.614 -34.219 1.00 94.00 208 ILE A O 1
ATOM 1696 N N . SER A 1 209 ? -5.168 11.350 -34.748 1.00 91.69 209 SER A N 1
ATOM 1697 C CA . SER A 1 209 ? -5.869 12.351 -33.921 1.00 91.69 209 SER A CA 1
ATOM 1698 C C . SER A 1 209 ? -7.372 12.478 -34.207 1.00 91.69 209 SER A C 1
ATOM 1700 O O . SER A 1 209 ? -8.118 12.991 -33.376 1.00 91.69 209 SER A O 1
ATOM 1702 N N . THR A 1 210 ? -7.825 12.008 -35.369 1.00 87.12 210 THR A N 1
ATOM 1703 C CA . THR A 1 210 ? -9.229 12.011 -35.795 1.00 87.12 210 THR A CA 1
ATOM 1704 C C . THR A 1 210 ? -10.042 10.845 -35.231 1.00 87.12 210 THR A C 1
ATOM 1706 O O . THR A 1 210 ? -11.268 10.876 -35.326 1.00 87.12 210 THR A O 1
ATOM 1709 N N . TYR A 1 211 ? -9.396 9.821 -34.662 1.00 89.00 211 TYR A N 1
ATOM 1710 C CA . TYR A 1 211 ? -10.067 8.628 -34.151 1.00 89.00 211 TYR A CA 1
ATOM 1711 C C . TYR A 1 211 ? -10.250 8.702 -32.628 1.00 89.00 211 TYR A C 1
ATOM 1713 O O . TYR A 1 211 ? -9.266 8.791 -31.890 1.00 89.00 211 TYR A O 1
ATOM 1721 N N . PRO A 1 212 ? -11.497 8.658 -32.124 1.00 75.12 212 PRO A N 1
ATOM 1722 C CA . PRO A 1 212 ? -11.757 8.658 -30.691 1.00 75.12 212 PRO A CA 1
ATOM 1723 C C . PRO A 1 212 ? -11.353 7.316 -30.057 1.00 75.12 212 PRO A C 1
ATOM 1725 O O . PRO A 1 212 ? -11.413 6.268 -30.694 1.00 75.12 212 PRO A O 1
ATOM 1728 N N . ASN A 1 213 ? -11.016 7.343 -28.765 1.00 78.25 213 ASN A N 1
ATOM 1729 C CA . ASN A 1 213 ? -10.742 6.166 -27.923 1.00 78.25 213 ASN A CA 1
ATOM 1730 C C . ASN A 1 213 ? -9.413 5.423 -28.164 1.00 78.25 213 ASN A C 1
ATOM 1732 O O . ASN A 1 213 ? -9.266 4.300 -27.685 1.00 78.25 213 ASN A O 1
ATOM 1736 N N . VAL A 1 214 ? -8.431 6.035 -28.836 1.00 85.12 214 VAL A N 1
ATOM 1737 C CA . VAL A 1 214 ? -7.059 5.502 -28.908 1.00 85.12 214 VAL A CA 1
ATOM 1738 C C . VAL A 1 214 ? -6.055 6.595 -28.570 1.00 85.12 214 VAL A C 1
ATOM 1740 O O . VAL A 1 214 ? -5.938 7.584 -29.287 1.00 85.12 214 VAL A O 1
ATOM 1743 N N . ASP A 1 215 ? -5.314 6.396 -27.479 1.00 88.88 215 ASP A N 1
ATOM 1744 C CA . ASP A 1 215 ? -4.211 7.268 -27.078 1.00 88.88 215 ASP A CA 1
ATOM 1745 C C . ASP A 1 215 ? -2.882 6.509 -27.154 1.00 88.88 215 ASP A C 1
ATOM 1747 O O . ASP A 1 215 ? -2.674 5.480 -26.503 1.00 88.88 215 ASP A O 1
ATOM 1751 N N . VAL A 1 216 ? -1.970 7.023 -27.976 1.00 94.50 216 VAL A N 1
ATOM 1752 C CA . VAL A 1 216 ? -0.661 6.416 -28.210 1.00 94.50 216 VAL A CA 1
ATOM 1753 C C . VAL A 1 216 ? 0.395 7.247 -27.502 1.00 94.50 216 VAL A C 1
ATOM 1755 O O . VAL A 1 216 ? 0.746 8.343 -27.937 1.00 94.50 216 VAL A O 1
ATOM 1758 N N . THR A 1 217 ? 0.951 6.695 -26.425 1.00 95.31 217 THR A N 1
ATOM 1759 C CA . THR A 1 217 ? 1.949 7.368 -25.576 1.00 95.31 217 THR A CA 1
ATOM 1760 C C . THR A 1 217 ? 3.329 6.717 -25.650 1.00 95.31 217 THR A C 1
ATOM 1762 O O . THR A 1 217 ? 4.321 7.290 -25.197 1.00 95.31 217 THR A O 1
ATOM 1765 N N . ASN A 1 218 ? 3.426 5.520 -26.232 1.00 95.31 218 ASN A N 1
ATOM 1766 C CA . ASN A 1 218 ? 4.661 4.747 -26.324 1.00 95.31 218 ASN A CA 1
ATOM 1767 C C . ASN A 1 218 ? 4.685 3.861 -27.587 1.00 95.31 218 ASN A C 1
ATOM 1769 O O . ASN A 1 218 ? 3.812 3.984 -28.435 1.00 95.31 218 ASN A O 1
ATOM 1773 N N . PHE A 1 219 ? 5.706 3.007 -27.731 1.00 96.38 219 PHE A N 1
ATOM 1774 C CA . PHE A 1 219 ? 5.858 2.048 -28.841 1.00 96.38 219 PHE A CA 1
ATOM 1775 C C . PHE A 1 219 ? 5.755 0.580 -28.398 1.00 96.38 219 PHE A C 1
ATOM 1777 O O . PHE A 1 219 ? 6.133 -0.303 -29.152 1.00 96.38 219 PHE A O 1
ATOM 1784 N N . SER A 1 220 ? 5.280 0.318 -27.180 1.00 94.25 220 SER A N 1
ATOM 1785 C CA . SER A 1 220 ? 5.035 -1.031 -26.664 1.00 94.25 220 SER A CA 1
ATOM 1786 C C . SER A 1 220 ? 3.544 -1.219 -26.385 1.00 94.25 220 SER A C 1
ATOM 1788 O O . SER A 1 220 ? 2.784 -1.489 -27.310 1.00 94.25 220 SER A O 1
ATOM 1790 N N . SER A 1 221 ? 3.098 -1.012 -25.145 1.00 94.56 221 SER A N 1
ATOM 1791 C CA . SER A 1 221 ? 1.731 -1.313 -24.706 1.00 94.56 221 SER A CA 1
ATOM 1792 C C . SER A 1 221 ? 0.643 -0.561 -25.477 1.00 94.56 221 SER A C 1
ATOM 1794 O O . SER A 1 221 ? -0.434 -1.109 -25.672 1.00 94.56 221 SER A O 1
ATOM 1796 N N . SER A 1 222 ? 0.914 0.648 -25.990 1.00 95.38 222 SER A N 1
ATOM 1797 C CA . SER A 1 222 ? -0.048 1.391 -26.829 1.00 95.38 222 SER A CA 1
ATOM 1798 C C . SER A 1 222 ? -0.377 0.711 -28.167 1.00 95.38 222 SER A C 1
ATOM 1800 O O . SER A 1 222 ? -1.284 1.158 -28.860 1.00 95.38 222 SER A O 1
ATOM 1802 N N . TRP A 1 223 ? 0.372 -0.323 -28.557 1.00 95.12 223 TRP A N 1
ATOM 1803 C CA . TRP A 1 223 ? 0.217 -1.026 -29.835 1.00 95.12 223 TRP A CA 1
ATOM 1804 C C . TRP A 1 223 ? -0.107 -2.513 -29.662 1.00 95.12 223 TRP A C 1
ATOM 1806 O O . TRP A 1 223 ? -0.266 -3.209 -30.663 1.00 95.12 223 TRP A O 1
ATOM 1816 N N . ALA A 1 224 ? -0.194 -2.999 -28.419 1.00 93.75 224 ALA A N 1
ATOM 1817 C CA . ALA A 1 224 ? -0.343 -4.419 -28.108 1.00 93.75 224 ALA A CA 1
ATOM 1818 C C . ALA A 1 224 ? -1.689 -4.995 -28.575 1.00 93.75 224 ALA A C 1
ATOM 1820 O O . ALA A 1 224 ? -1.754 -6.132 -29.030 1.00 93.75 224 ALA A O 1
ATOM 1821 N N . ASP A 1 225 ? -2.753 -4.188 -28.542 1.00 92.44 225 ASP A N 1
ATOM 1822 C CA . ASP A 1 225 ? -4.088 -4.587 -29.002 1.00 92.44 225 ASP A CA 1
ATOM 1823 C C . ASP A 1 225 ? -4.289 -4.437 -30.522 1.00 92.44 225 ASP A C 1
ATOM 1825 O O . ASP A 1 225 ? -5.372 -4.702 -31.040 1.00 92.44 225 ASP A O 1
ATOM 1829 N N . GLY A 1 226 ? -3.270 -3.967 -31.252 1.00 93.00 226 GLY A N 1
ATOM 1830 C CA . GLY A 1 226 ? -3.307 -3.760 -32.700 1.00 93.00 226 GLY A CA 1
ATOM 1831 C C . GLY A 1 226 ? -4.224 -2.634 -33.191 1.00 93.00 226 GLY A C 1
ATOM 1832 O O . GLY A 1 226 ? -4.169 -2.301 -34.380 1.00 93.00 226 GLY A O 1
ATOM 1833 N N . LYS A 1 227 ? -5.031 -2.000 -32.331 1.00 94.31 227 LYS A N 1
ATOM 1834 C CA . LYS A 1 227 ? -5.987 -0.961 -32.750 1.00 94.31 227 LYS A CA 1
ATOM 1835 C C . LYS A 1 227 ? -5.264 0.279 -33.249 1.00 94.31 227 LYS A C 1
ATOM 1837 O O . LYS A 1 227 ? -5.579 0.783 -34.324 1.00 94.31 227 LYS A O 1
ATOM 1842 N N . ALA A 1 228 ? -4.228 0.713 -32.532 1.00 95.62 228 ALA A N 1
ATOM 1843 C CA . ALA A 1 228 ? -3.381 1.825 -32.958 1.00 95.62 228 ALA A CA 1
ATOM 1844 C C . ALA A 1 228 ? -2.713 1.574 -34.325 1.00 95.62 228 ALA A C 1
ATOM 1846 O O . ALA A 1 228 ? -2.630 2.494 -35.139 1.00 95.62 228 ALA A O 1
ATOM 1847 N N . LEU A 1 229 ? -2.291 0.332 -34.620 1.00 95.06 229 LEU A N 1
ATOM 1848 C CA . LEU A 1 229 ? -1.742 -0.030 -35.935 1.00 95.06 229 LEU A CA 1
ATOM 1849 C C . LEU A 1 229 ? -2.806 0.068 -37.034 1.00 95.06 229 LEU A C 1
ATOM 1851 O O . LEU A 1 229 ? -2.532 0.623 -38.100 1.00 95.06 229 LEU A O 1
ATOM 1855 N N . CYS A 1 230 ? -4.013 -0.443 -36.775 1.00 95.25 230 CYS A N 1
ATOM 1856 C CA . CYS A 1 230 ? -5.119 -0.388 -37.728 1.00 95.25 230 CYS A CA 1
ATOM 1857 C C . CYS A 1 230 ? -5.529 1.054 -38.034 1.00 95.25 230 CYS A C 1
ATOM 1859 O O . CYS A 1 230 ? -5.630 1.412 -39.204 1.00 95.25 230 CYS A O 1
ATOM 1861 N N . TYR A 1 231 ? -5.705 1.895 -37.010 1.00 95.62 231 TYR A N 1
ATOM 1862 C CA . TYR A 1 231 ? -6.068 3.301 -37.200 1.00 95.62 231 TYR A CA 1
ATOM 1863 C C . TYR A 1 231 ? -4.974 4.087 -37.921 1.00 95.62 231 TYR A C 1
ATOM 1865 O O . TYR A 1 231 ? -5.284 4.856 -38.824 1.00 95.62 231 TYR A O 1
ATOM 1873 N N . LEU A 1 232 ? -3.697 3.857 -37.592 1.00 95.75 232 LEU A N 1
ATOM 1874 C CA . LEU A 1 232 ? -2.587 4.503 -38.295 1.00 95.75 232 LEU A CA 1
ATOM 1875 C C . LEU A 1 232 ? -2.601 4.173 -39.792 1.00 95.75 232 LEU A C 1
ATOM 1877 O O . LEU A 1 232 ? -2.396 5.054 -40.622 1.00 95.75 232 LEU A O 1
ATOM 1881 N N . LEU A 1 233 ? -2.835 2.908 -40.144 1.00 94.50 233 LEU A N 1
ATOM 1882 C CA . LEU A 1 233 ? -2.948 2.491 -41.539 1.00 94.50 233 LEU A CA 1
ATOM 1883 C C . LEU A 1 233 ? -4.218 3.052 -42.195 1.00 94.50 233 LEU A C 1
ATOM 1885 O O . LEU A 1 233 ? -4.130 3.527 -43.323 1.00 94.50 233 LEU A O 1
ATOM 1889 N N . ALA A 1 234 ? -5.356 3.071 -41.496 1.00 94.00 234 ALA A N 1
ATOM 1890 C CA . ALA A 1 234 ? -6.609 3.641 -41.993 1.00 94.00 234 ALA A CA 1
ATOM 1891 C C . ALA A 1 234 ? -6.497 5.146 -42.304 1.00 94.00 234 ALA A C 1
ATOM 1893 O O . ALA A 1 234 ? -7.080 5.598 -43.288 1.00 94.00 234 ALA A O 1
ATOM 1894 N N . SER A 1 235 ? -5.680 5.904 -41.557 1.00 93.31 235 SER A N 1
ATOM 1895 C CA . SER A 1 235 ? -5.419 7.328 -41.833 1.00 93.31 235 SER A CA 1
ATOM 1896 C C . SER A 1 235 ? -4.803 7.585 -43.211 1.00 93.31 235 SER A C 1
ATOM 1898 O O . SER A 1 235 ? -5.005 8.653 -43.786 1.00 93.31 235 SER A O 1
ATOM 1900 N N . PHE A 1 236 ? -4.017 6.638 -43.733 1.00 92.88 236 PHE A N 1
ATOM 1901 C CA . PHE A 1 236 ? -3.290 6.793 -45.001 1.00 92.88 236 PHE A CA 1
ATOM 1902 C C . PHE A 1 236 ? -3.811 5.884 -46.120 1.00 92.88 236 PHE A C 1
ATOM 1904 O O . PHE A 1 236 ? -3.527 6.141 -47.289 1.00 92.88 236 PHE A O 1
ATOM 1911 N N . TYR A 1 237 ? -4.545 4.832 -45.762 1.00 91.88 237 TYR A N 1
ATOM 1912 C CA . TYR A 1 237 ? -5.082 3.813 -46.662 1.00 91.88 237 TYR A CA 1
ATOM 1913 C C . TYR A 1 237 ? -6.540 3.466 -46.306 1.00 91.88 237 TYR A C 1
ATOM 1915 O O . TYR A 1 237 ? -6.842 2.299 -46.017 1.00 91.88 237 TYR A O 1
ATOM 1923 N N . PRO A 1 238 ? -7.462 4.447 -46.300 1.00 91.06 238 PRO A N 1
ATOM 1924 C CA . PRO A 1 238 ? -8.865 4.218 -45.943 1.00 91.06 238 PRO A CA 1
ATOM 1925 C C . PRO A 1 238 ? -9.567 3.244 -46.901 1.00 91.06 238 PRO A C 1
ATOM 1927 O O . PRO A 1 238 ? -10.553 2.615 -46.541 1.00 91.06 238 PRO A O 1
ATOM 1930 N N . GLU A 1 239 ? -9.045 3.053 -48.116 1.00 91.38 239 GLU A N 1
ATOM 1931 C CA . GLU A 1 239 ? -9.551 2.070 -49.075 1.00 91.38 239 GLU A CA 1
ATOM 1932 C C . GLU A 1 239 ? -9.204 0.615 -48.716 1.00 91.38 239 GLU A C 1
ATOM 1934 O O . GLU A 1 239 ? -9.700 -0.314 -49.355 1.00 91.38 239 GLU A O 1
ATOM 1939 N N . LYS A 1 240 ? -8.317 0.400 -47.734 1.00 88.88 240 LYS A N 1
ATOM 1940 C CA . LYS A 1 240 ? -7.832 -0.930 -47.328 1.00 88.88 240 LYS A CA 1
ATOM 1941 C C . LYS A 1 240 ? -8.293 -1.353 -45.939 1.00 88.88 240 LYS A C 1
ATOM 1943 O O . LYS A 1 240 ? -8.243 -2.548 -45.657 1.00 88.88 240 LYS A O 1
ATOM 1948 N N . ILE A 1 241 ? -8.694 -0.410 -45.087 1.00 91.31 241 ILE A N 1
ATOM 1949 C CA . ILE A 1 241 ? -9.141 -0.667 -43.715 1.00 91.31 241 ILE A CA 1
ATOM 1950 C C . ILE A 1 241 ? -10.372 0.184 -43.428 1.00 91.31 241 ILE A C 1
ATOM 1952 O O . ILE A 1 241 ? -10.306 1.410 -43.483 1.00 91.31 241 ILE A O 1
ATOM 1956 N N . ASP A 1 242 ? -11.467 -0.478 -43.060 1.00 88.62 242 ASP A N 1
ATOM 1957 C CA . ASP A 1 242 ? -12.652 0.192 -42.536 1.00 88.62 242 ASP A CA 1
ATOM 1958 C C . ASP A 1 242 ? -12.438 0.556 -41.061 1.00 88.62 242 AS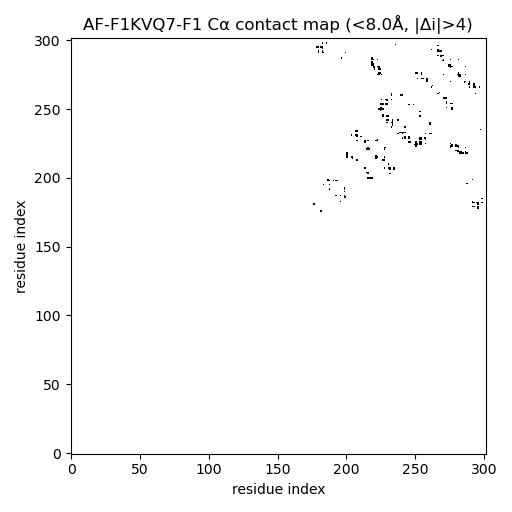P A C 1
ATOM 1960 O O . ASP A 1 242 ? -12.360 -0.316 -40.191 1.00 88.62 242 ASP A O 1
ATOM 1964 N N . ALA A 1 243 ? -12.322 1.857 -40.788 1.00 88.12 243 ALA A N 1
ATOM 1965 C CA . ALA A 1 243 ? -12.037 2.361 -39.453 1.00 88.12 243 ALA A CA 1
ATOM 1966 C C . ALA A 1 243 ? -13.197 2.172 -38.463 1.00 88.12 243 ALA A C 1
ATOM 1968 O O . ALA A 1 243 ? -12.951 2.084 -37.259 1.00 88.12 243 ALA A O 1
ATOM 1969 N N . GLU A 1 244 ? -14.443 2.083 -38.938 1.00 86.81 244 GLU A N 1
ATOM 1970 C CA . GLU A 1 244 ? -15.622 1.966 -38.067 1.00 86.81 244 GLU A CA 1
ATOM 1971 C C . GLU A 1 244 ? -15.670 0.600 -37.370 1.00 86.81 244 GLU A C 1
ATOM 1973 O O . GLU A 1 244 ? -16.052 0.488 -36.200 1.00 86.81 244 GLU A O 1
ATOM 1978 N N . CYS A 1 245 ? -15.184 -0.433 -38.058 1.00 87.56 245 CYS A N 1
ATOM 1979 C CA . CYS A 1 245 ? -15.183 -1.803 -37.560 1.00 87.56 245 CYS A CA 1
ATOM 1980 C C . CYS A 1 245 ? -14.016 -2.112 -36.602 1.00 87.56 245 CYS A C 1
ATOM 1982 O O . CYS A 1 245 ? -14.093 -3.082 -35.858 1.00 87.56 245 CYS A O 1
ATOM 1984 N N . ILE A 1 246 ? -12.954 -1.295 -36.544 1.00 90.19 246 ILE A N 1
ATOM 1985 C CA . ILE A 1 246 ? -11.763 -1.573 -35.704 1.00 90.19 246 ILE A CA 1
ATOM 1986 C C . ILE A 1 246 ? -12.122 -1.665 -34.213 1.00 90.19 246 ILE A C 1
ATOM 1988 O O . ILE A 1 246 ? -11.538 -2.448 -33.464 1.00 90.19 246 ILE A O 1
ATOM 1992 N N . SER A 1 247 ? -13.088 -0.862 -33.759 1.00 87.69 247 SER A N 1
ATOM 1993 C CA . SER A 1 247 ? -13.463 -0.801 -32.343 1.00 87.69 247 SER A CA 1
ATOM 1994 C C . SER A 1 247 ? -14.033 -2.120 -31.799 1.00 87.69 247 SER A C 1
ATOM 1996 O O . SER A 1 247 ? -13.813 -2.413 -30.619 1.00 87.69 247 SER A O 1
ATOM 1998 N N . SER A 1 248 ? -14.699 -2.913 -32.649 1.00 89.25 248 SER A N 1
ATOM 1999 C CA . SER A 1 248 ? -15.369 -4.172 -32.298 1.00 89.25 248 SER A CA 1
ATOM 2000 C C . SER A 1 248 ? -14.503 -5.422 -32.482 1.00 89.25 248 SER A C 1
ATOM 2002 O O . SER A 1 248 ? -14.881 -6.484 -31.988 1.00 89.25 248 SER A O 1
ATOM 2004 N N . LEU A 1 249 ? -13.353 -5.311 -33.150 1.00 92.19 249 LEU A N 1
ATOM 2005 C CA . LEU A 1 249 ? -12.434 -6.428 -33.369 1.00 92.19 249 LEU A CA 1
ATOM 2006 C C . LEU A 1 249 ? -11.646 -6.791 -32.101 1.00 92.19 249 LEU A C 1
ATOM 2008 O O . LEU 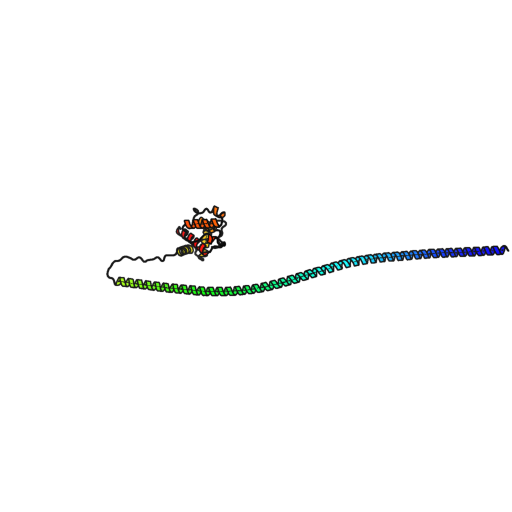A 1 249 ? -11.315 -5.933 -31.271 1.00 92.19 249 LEU A O 1
ATOM 2012 N N . SER A 1 250 ? -11.302 -8.074 -31.979 1.00 93.62 250 SER A N 1
ATOM 2013 C CA . SER A 1 250 ? -10.351 -8.560 -30.975 1.00 93.62 250 SER A CA 1
ATOM 2014 C C . SER A 1 250 ? -8.920 -8.100 -31.286 1.00 93.62 250 SER A C 1
ATOM 2016 O O . SER A 1 250 ? -8.605 -7.692 -32.408 1.00 93.62 250 SER A O 1
ATOM 2018 N N . ALA A 1 251 ? -8.027 -8.185 -30.294 1.00 92.50 251 ALA A N 1
ATOM 2019 C CA . ALA A 1 251 ? -6.621 -7.814 -30.461 1.00 92.50 251 ALA A CA 1
ATOM 2020 C C . ALA A 1 251 ? -5.933 -8.639 -31.562 1.00 92.50 251 ALA A C 1
ATOM 2022 O O . ALA A 1 251 ? -5.224 -8.098 -32.409 1.00 92.50 251 ALA A O 1
ATOM 2023 N N . GLU A 1 252 ? -6.198 -9.946 -31.599 1.00 93.94 252 GLU A N 1
ATOM 2024 C CA . GLU A 1 252 ? -5.629 -10.848 -32.599 1.00 93.94 252 GLU A CA 1
ATOM 2025 C C . GLU A 1 252 ? -6.078 -10.484 -34.023 1.00 93.94 252 GLU A C 1
ATOM 2027 O O . GLU A 1 252 ? -5.257 -10.433 -34.942 1.00 93.94 252 GLU A O 1
ATOM 2032 N N . GLU A 1 253 ? -7.365 -10.179 -34.205 1.00 95.06 253 GLU A N 1
ATOM 2033 C CA . GLU A 1 253 ? -7.922 -9.751 -35.492 1.00 95.06 253 GLU A CA 1
ATOM 2034 C C . GLU A 1 253 ? -7.349 -8.402 -35.938 1.00 95.06 253 GLU A C 1
ATOM 2036 O O . GLU A 1 253 ? -6.940 -8.271 -37.094 1.00 95.06 253 GLU A O 1
ATOM 2041 N N . CYS A 1 254 ? -7.246 -7.426 -35.028 1.00 94.69 254 CYS A N 1
ATOM 2042 C CA . CYS A 1 254 ? -6.641 -6.124 -35.314 1.00 94.69 254 CYS A CA 1
ATOM 2043 C C . CYS A 1 254 ? -5.185 -6.273 -35.769 1.00 94.69 254 CYS A C 1
ATOM 2045 O O . CYS A 1 254 ? -4.794 -5.763 -36.820 1.00 94.69 254 CYS A O 1
ATOM 2047 N N . VAL A 1 255 ? -4.371 -7.008 -35.008 1.00 94.00 255 VAL A N 1
ATOM 2048 C CA . VAL A 1 255 ? -2.953 -7.206 -35.334 1.00 94.00 255 VAL A CA 1
ATOM 2049 C C . VAL A 1 255 ? -2.798 -7.919 -36.678 1.00 94.00 255 VAL A C 1
ATOM 2051 O O . VAL A 1 255 ? -2.038 -7.455 -37.531 1.00 94.00 255 VAL A O 1
ATOM 2054 N N . LYS A 1 256 ? -3.543 -9.005 -36.918 1.00 94.38 256 LYS A N 1
ATOM 2055 C CA . LYS A 1 256 ? -3.486 -9.737 -38.194 1.00 94.38 256 LYS A CA 1
ATOM 2056 C C . LYS A 1 256 ? -3.892 -8.861 -39.376 1.00 94.38 256 LYS A C 1
ATOM 2058 O O . LYS A 1 256 ? -3.189 -8.855 -40.385 1.00 94.38 256 LYS A O 1
ATOM 2063 N N . MET A 1 257 ? -4.974 -8.096 -39.241 1.00 94.62 257 MET A N 1
ATOM 2064 C CA . MET A 1 257 ? -5.438 -7.176 -40.279 1.00 94.62 257 MET A CA 1
ATOM 2065 C C . MET A 1 257 ? -4.388 -6.101 -40.589 1.00 94.62 257 MET A C 1
ATOM 2067 O O . MET A 1 257 ? -4.064 -5.876 -41.756 1.00 94.62 257 MET A O 1
ATOM 2071 N N . ALA A 1 258 ? -3.802 -5.476 -39.564 1.00 94.69 258 ALA A N 1
ATOM 2072 C CA . ALA A 1 258 ? -2.774 -4.455 -39.750 1.00 94.69 258 ALA A CA 1
ATOM 2073 C C . ALA A 1 258 ? -1.510 -4.995 -40.444 1.00 94.69 258 ALA A C 1
ATOM 2075 O O . ALA A 1 258 ? -0.931 -4.310 -41.291 1.00 94.69 258 ALA A O 1
ATOM 2076 N N . LEU A 1 259 ? -1.075 -6.213 -40.107 1.00 94.06 259 LEU A N 1
ATOM 2077 C CA . LEU A 1 259 ? 0.104 -6.842 -40.715 1.00 94.06 259 LEU A CA 1
ATOM 2078 C C . LEU A 1 259 ? -0.149 -7.294 -42.161 1.00 94.06 259 LEU A C 1
ATOM 2080 O O . LEU A 1 259 ? 0.707 -7.104 -43.030 1.00 94.06 259 LEU A O 1
ATOM 2084 N N . ASP A 1 260 ? -1.328 -7.845 -42.451 1.00 93.69 260 ASP A N 1
ATOM 2085 C CA . ASP A 1 260 ? -1.727 -8.229 -43.810 1.00 93.69 260 ASP A CA 1
ATOM 2086 C C . ASP A 1 260 ? -1.842 -6.998 -44.726 1.00 93.69 260 ASP A C 1
ATOM 2088 O O . ASP A 1 260 ? -1.250 -6.967 -45.811 1.00 93.69 260 ASP A O 1
ATOM 2092 N N . VAL A 1 261 ? -2.495 -5.926 -44.265 1.00 94.31 261 VAL A N 1
ATOM 2093 C CA . VAL A 1 261 ? -2.559 -4.662 -45.015 1.00 94.31 261 VAL A CA 1
ATOM 2094 C C . VAL A 1 261 ? -1.169 -4.055 -45.188 1.00 94.31 261 VAL A C 1
ATOM 2096 O O . VAL A 1 261 ? -0.825 -3.653 -46.302 1.00 94.31 261 VAL A O 1
ATOM 2099 N N . GLY A 1 262 ? -0.346 -4.047 -44.137 1.00 93.69 262 GLY A N 1
ATOM 2100 C CA . GLY A 1 262 ? 1.051 -3.614 -44.197 1.00 93.69 262 GLY A CA 1
ATOM 2101 C C . GLY A 1 262 ? 1.854 -4.340 -45.275 1.00 93.69 262 GLY A C 1
ATOM 2102 O O . GLY A 1 262 ? 2.545 -3.713 -46.081 1.00 93.69 262 GLY A O 1
ATOM 2103 N N . THR A 1 263 ? 1.694 -5.658 -45.359 1.00 93.00 263 THR A N 1
ATOM 2104 C CA . THR A 1 263 ? 2.335 -6.486 -46.388 1.00 93.00 263 THR A CA 1
ATOM 2105 C C . THR A 1 263 ? 1.867 -6.086 -47.790 1.00 93.00 263 THR A C 1
ATOM 2107 O O . THR A 1 263 ? 2.688 -5.898 -48.689 1.00 93.00 263 THR A O 1
ATOM 2110 N N . ARG A 1 264 ? 0.560 -5.865 -47.982 1.00 92.12 264 ARG A N 1
ATOM 2111 C CA . ARG A 1 264 ? -0.023 -5.460 -49.277 1.00 92.12 264 ARG A CA 1
ATOM 2112 C C . ARG A 1 264 ? 0.418 -4.072 -49.739 1.00 92.12 264 ARG A C 1
ATOM 2114 O O . ARG A 1 264 ? 0.519 -3.847 -50.943 1.00 92.12 264 ARG A O 1
ATOM 2121 N N . ILE A 1 265 ? 0.673 -3.139 -48.819 1.00 91.50 265 ILE A N 1
ATOM 2122 C CA . ILE A 1 265 ? 1.213 -1.809 -49.158 1.00 91.50 265 ILE A CA 1
ATOM 2123 C C . ILE A 1 265 ? 2.738 -1.816 -49.347 1.00 91.50 265 ILE A C 1
ATOM 2125 O O . ILE A 1 265 ? 3.298 -0.804 -49.768 1.00 91.50 265 ILE A O 1
ATOM 2129 N N . GLY A 1 266 ? 3.399 -2.949 -49.083 1.00 90.25 266 GLY A N 1
ATOM 2130 C CA . GLY A 1 266 ? 4.823 -3.158 -49.335 1.00 90.25 266 GLY A CA 1
ATOM 2131 C C . GLY A 1 266 ? 5.733 -2.966 -48.122 1.00 90.25 266 GLY A C 1
ATOM 2132 O O . GLY A 1 266 ? 6.932 -2.752 -48.309 1.00 90.25 266 GLY A O 1
ATOM 2133 N N . VAL A 1 267 ? 5.211 -3.029 -46.890 1.00 91.25 267 VAL A N 1
ATOM 2134 C CA . VAL A 1 267 ? 6.045 -3.026 -45.679 1.00 91.25 267 VAL A CA 1
ATOM 2135 C C . VAL A 1 267 ? 6.862 -4.315 -45.622 1.00 91.25 267 VAL A C 1
ATOM 2137 O O . VAL A 1 267 ? 6.312 -5.407 -45.536 1.00 91.25 267 VAL A O 1
ATOM 2140 N N . LYS A 1 268 ? 8.193 -4.188 -45.664 1.00 83.75 268 LYS A N 1
ATOM 2141 C CA . LYS A 1 268 ? 9.129 -5.329 -45.610 1.00 83.75 268 LYS A CA 1
ATOM 2142 C C . LYS A 1 268 ? 9.685 -5.607 -44.210 1.00 83.75 268 LYS A C 1
ATOM 2144 O O . LYS A 1 268 ? 10.504 -6.507 -44.046 1.00 83.75 268 LYS A O 1
ATOM 2149 N N . ALA A 1 269 ? 9.313 -4.804 -43.213 1.00 75.19 269 ALA A N 1
ATOM 2150 C CA . ALA A 1 269 ? 9.765 -4.992 -41.840 1.00 75.19 269 ALA A CA 1
ATOM 2151 C C . ALA A 1 269 ? 9.155 -6.276 -41.248 1.00 75.19 269 ALA A C 1
ATOM 2153 O O . ALA A 1 269 ? 7.946 -6.475 -41.321 1.00 75.19 269 ALA A O 1
ATOM 2154 N N . GLN A 1 270 ? 9.993 -7.137 -40.663 1.00 76.00 270 GLN A N 1
ATOM 2155 C CA . GLN A 1 270 ? 9.553 -8.382 -40.031 1.00 76.00 270 GLN A CA 1
ATOM 2156 C C . GLN A 1 270 ? 8.928 -8.079 -38.663 1.00 76.00 270 GLN A C 1
ATOM 2158 O O . GLN A 1 270 ? 9.633 -7.975 -37.663 1.00 76.00 270 GLN A O 1
ATOM 2163 N N . LEU A 1 271 ? 7.607 -7.916 -38.638 1.00 86.44 271 LEU A N 1
ATOM 2164 C CA . LEU A 1 271 ? 6.791 -7.902 -37.427 1.00 86.44 271 LEU A CA 1
ATOM 2165 C C . LEU A 1 271 ? 5.748 -9.017 -37.571 1.00 86.44 271 LEU A C 1
ATOM 2167 O O . LEU A 1 271 ? 5.023 -9.045 -38.563 1.00 86.44 271 LEU A O 1
ATOM 2171 N N . SER A 1 272 ? 5.710 -9.962 -36.632 1.00 88.69 272 SER A N 1
ATOM 2172 C CA . SER A 1 272 ? 4.728 -11.054 -36.625 1.00 88.69 272 SER A CA 1
ATOM 2173 C C . SER A 1 272 ? 3.656 -10.816 -35.565 1.00 88.69 272 SER A C 1
ATOM 2175 O O . SER A 1 272 ? 3.887 -10.102 -34.590 1.00 88.69 272 SER A O 1
ATOM 2177 N N . ALA A 1 273 ? 2.485 -11.430 -35.748 1.00 88.88 273 ALA A N 1
ATOM 2178 C CA . ALA A 1 273 ? 1.390 -11.315 -34.787 1.00 88.88 273 ALA A CA 1
ATOM 2179 C C . ALA A 1 273 ? 1.796 -11.846 -33.404 1.00 88.88 273 ALA A C 1
ATOM 2181 O O . ALA A 1 273 ? 1.529 -11.187 -32.405 1.00 88.88 273 ALA A O 1
ATOM 2182 N N . ASP A 1 274 ? 2.528 -12.963 -33.363 1.00 85.81 274 ASP A N 1
ATOM 2183 C CA . ASP A 1 274 ? 3.019 -13.567 -32.119 1.00 85.81 274 ASP A CA 1
ATOM 2184 C C . ASP A 1 274 ? 3.898 -12.599 -31.321 1.00 85.81 274 ASP A C 1
ATOM 2186 O O . ASP A 1 274 ? 3.769 -12.506 -30.109 1.00 85.81 274 ASP A O 1
ATOM 2190 N N . VAL A 1 275 ? 4.755 -11.825 -31.997 1.00 85.00 275 VAL A N 1
ATOM 2191 C CA . VAL A 1 275 ? 5.628 -10.833 -31.346 1.00 85.00 275 VAL A CA 1
ATOM 2192 C C . VAL A 1 275 ? 4.833 -9.648 -30.802 1.00 85.00 275 VAL A C 1
ATOM 2194 O O . VAL A 1 275 ? 5.216 -9.072 -29.786 1.00 85.00 275 VAL A O 1
ATOM 2197 N N . VAL A 1 276 ? 3.743 -9.262 -31.470 1.00 86.44 276 VAL A N 1
ATOM 2198 C CA . VAL A 1 276 ? 2.913 -8.134 -31.028 1.00 86.44 276 VAL A CA 1
ATOM 2199 C C . VAL A 1 276 ? 2.038 -8.515 -29.831 1.00 86.44 276 VAL A C 1
ATOM 2201 O O . VAL A 1 276 ? 1.858 -7.713 -28.919 1.00 86.44 276 VAL A O 1
ATOM 2204 N N . LEU A 1 277 ? 1.515 -9.742 -29.845 1.00 87.38 277 LEU A N 1
ATOM 2205 C CA . LEU A 1 277 ? 0.563 -10.255 -28.860 1.00 87.38 277 LEU A CA 1
ATOM 2206 C C . LEU A 1 277 ? 1.241 -10.911 -27.642 1.00 87.38 277 LEU A C 1
ATOM 2208 O O . LEU A 1 277 ? 0.559 -11.230 -26.671 1.00 87.38 277 LEU A O 1
ATOM 2212 N N . CYS A 1 278 ? 2.562 -11.120 -27.668 1.00 78.94 278 CYS A N 1
ATOM 2213 C CA . CYS A 1 278 ? 3.303 -11.676 -26.534 1.00 78.94 278 CYS A CA 1
ATOM 2214 C C . CYS A 1 278 ? 3.356 -10.669 -25.368 1.00 78.94 278 CYS A C 1
ATOM 2216 O O . CYS A 1 278 ? 3.896 -9.569 -25.504 1.00 78.94 278 CYS A O 1
ATOM 2218 N N . ASP A 1 279 ? 2.815 -11.067 -24.212 1.00 75.62 279 ASP A N 1
ATOM 2219 C CA . ASP A 1 279 ? 2.916 -10.388 -22.907 1.00 75.62 279 ASP A CA 1
ATOM 2220 C C . ASP A 1 279 ? 2.342 -8.955 -22.810 1.00 75.62 279 ASP A C 1
ATOM 2222 O O . ASP A 1 279 ? 2.767 -8.174 -21.952 1.00 75.62 279 ASP A O 1
ATOM 2226 N N . ASP A 1 280 ? 1.399 -8.576 -23.685 1.00 80.12 280 ASP A N 1
ATOM 2227 C CA . ASP A 1 280 ? 0.775 -7.234 -23.757 1.00 80.12 280 ASP A CA 1
ATOM 2228 C C . ASP A 1 280 ? 1.783 -6.062 -23.882 1.00 80.12 280 ASP A C 1
ATOM 2230 O O . ASP A 1 280 ? 1.455 -4.879 -23.709 1.00 80.12 280 ASP A O 1
ATOM 2234 N N . ARG A 1 281 ? 3.054 -6.376 -24.159 1.00 86.56 281 ARG A N 1
ATOM 2235 C CA . ARG A 1 281 ? 4.185 -5.443 -24.186 1.00 86.56 281 ARG A CA 1
ATOM 2236 C C . ARG A 1 281 ? 5.141 -5.832 -25.309 1.00 86.56 281 ARG A C 1
ATOM 2238 O O . ARG A 1 281 ? 6.246 -6.304 -25.037 1.00 86.56 281 ARG A O 1
ATOM 2245 N N . PRO A 1 282 ? 4.754 -5.583 -26.568 1.00 90.94 282 PRO A N 1
ATOM 2246 C CA . PRO A 1 282 ? 5.596 -5.930 -27.697 1.00 90.94 282 PRO A CA 1
ATOM 2247 C C . PRO A 1 282 ? 6.931 -5.184 -27.668 1.00 90.94 282 PRO A C 1
ATOM 2249 O O . PRO A 1 282 ? 7.034 -4.079 -27.117 1.00 90.94 282 PRO A O 1
ATOM 2252 N N . ASP A 1 283 ? 7.952 -5.778 -28.295 1.00 91.06 283 ASP A N 1
ATOM 2253 C CA . ASP A 1 283 ? 9.273 -5.161 -28.417 1.00 91.06 283 ASP A CA 1
ATOM 2254 C C . ASP A 1 283 ? 9.153 -3.816 -29.143 1.00 91.06 283 ASP A C 1
ATOM 2256 O O . ASP A 1 283 ? 8.867 -3.724 -30.343 1.00 91.06 283 ASP A O 1
ATOM 2260 N N . TRP A 1 284 ? 9.410 -2.751 -28.385 1.00 93.19 284 TRP A N 1
ATOM 2261 C CA . TRP A 1 284 ? 9.275 -1.381 -28.848 1.00 93.19 284 TRP A CA 1
ATOM 2262 C C . TRP A 1 284 ? 10.160 -1.074 -30.058 1.00 93.19 284 TRP A C 1
ATOM 2264 O O . TRP A 1 284 ? 9.814 -0.204 -30.857 1.00 93.19 284 TRP A O 1
ATOM 2274 N N . SER A 1 285 ? 11.295 -1.761 -30.209 1.00 92.88 285 SER A N 1
ATOM 2275 C CA . SER A 1 285 ? 12.223 -1.549 -31.318 1.00 92.88 285 SER A CA 1
ATOM 2276 C C . SER A 1 285 ? 11.662 -2.092 -32.637 1.00 92.88 285 SER A C 1
ATOM 2278 O O . SER A 1 285 ? 11.740 -1.411 -33.664 1.00 92.88 285 SER A O 1
ATOM 2280 N N . LEU A 1 286 ? 11.014 -3.261 -32.603 1.00 93.25 286 LEU A N 1
ATOM 2281 C CA . LEU A 1 286 ? 10.371 -3.882 -33.762 1.00 93.25 286 LEU A CA 1
ATOM 2282 C C . LEU A 1 286 ? 9.119 -3.109 -34.181 1.00 93.25 286 LEU A C 1
ATOM 2284 O O . LEU A 1 286 ? 8.951 -2.809 -35.366 1.00 93.25 286 LEU A O 1
ATOM 2288 N N . VAL A 1 287 ? 8.295 -2.700 -33.212 1.00 94.62 287 VAL A N 1
ATOM 2289 C CA . VAL A 1 287 ? 7.118 -1.850 -33.455 1.00 94.62 287 VAL A CA 1
ATOM 2290 C C . VAL A 1 287 ? 7.538 -0.507 -34.062 1.00 94.62 287 VAL A C 1
ATOM 2292 O O . VAL A 1 287 ? 7.005 -0.105 -35.098 1.00 94.62 287 VAL A O 1
ATOM 2295 N N . MET A 1 288 ? 8.557 0.163 -33.503 1.00 95.12 288 MET A N 1
ATOM 2296 C CA . MET A 1 288 ? 9.097 1.405 -34.076 1.00 95.12 288 MET A CA 1
ATOM 2297 C C . MET A 1 288 ? 9.612 1.219 -35.503 1.00 95.12 288 MET A C 1
ATOM 2299 O O . MET A 1 288 ? 9.360 2.072 -36.352 1.00 95.12 288 MET A O 1
ATOM 2303 N N . LYS A 1 289 ? 10.337 0.131 -35.779 1.00 94.25 289 LYS A N 1
ATOM 2304 C CA . LYS A 1 289 ? 10.882 -0.153 -37.112 1.00 94.25 289 LYS A CA 1
ATOM 2305 C C . LYS A 1 289 ? 9.774 -0.386 -38.137 1.00 94.25 289 LYS A C 1
ATOM 2307 O O . LYS A 1 289 ? 9.859 0.132 -39.250 1.00 94.25 289 LYS A O 1
ATOM 2312 N N . TYR A 1 290 ? 8.724 -1.108 -37.755 1.00 95.88 290 TYR A N 1
ATOM 2313 C CA . TYR A 1 290 ? 7.548 -1.326 -38.593 1.00 95.88 290 TYR A CA 1
ATOM 2314 C C . TYR A 1 290 ? 6.827 -0.008 -38.915 1.00 95.88 290 TYR A C 1
ATOM 2316 O O . TYR A 1 290 ? 6.606 0.315 -40.082 1.00 95.88 290 TYR A O 1
ATOM 2324 N N . ILE A 1 291 ? 6.556 0.814 -37.898 1.00 96.50 291 ILE A N 1
ATOM 2325 C CA . ILE A 1 291 ? 5.911 2.128 -38.050 1.00 96.50 291 ILE A CA 1
ATOM 2326 C C . ILE A 1 291 ? 6.774 3.088 -38.880 1.00 96.50 291 ILE A C 1
ATOM 2328 O O . ILE A 1 291 ? 6.259 3.800 -39.742 1.00 96.50 291 ILE A O 1
ATOM 2332 N N . LEU A 1 292 ? 8.094 3.097 -38.671 1.00 95.94 292 LEU A N 1
ATOM 2333 C CA . LEU A 1 292 ? 9.021 3.895 -39.476 1.00 95.94 292 LEU A CA 1
ATOM 2334 C C . LEU A 1 292 ? 8.979 3.484 -40.952 1.00 95.94 292 LEU A C 1
ATOM 2336 O O . LEU A 1 292 ? 9.091 4.340 -41.828 1.00 95.94 292 LEU A O 1
ATOM 2340 N N . TYR A 1 293 ? 8.797 2.194 -41.243 1.00 95.62 293 TYR A N 1
ATOM 2341 C CA . TYR A 1 293 ? 8.631 1.720 -42.614 1.00 95.62 293 TYR A CA 1
ATOM 2342 C C . TYR A 1 293 ? 7.325 2.237 -43.228 1.00 95.62 293 TYR A C 1
ATOM 2344 O O . TYR A 1 293 ? 7.324 2.697 -44.369 1.00 95.62 293 TYR A O 1
ATOM 2352 N N . ILE A 1 294 ? 6.223 2.233 -42.469 1.00 95.00 294 ILE A N 1
ATOM 2353 C CA . ILE A 1 294 ? 4.961 2.850 -42.907 1.00 95.00 294 ILE A CA 1
ATOM 2354 C C . ILE A 1 294 ? 5.195 4.332 -43.228 1.00 95.00 294 ILE A C 1
ATOM 2356 O O . ILE A 1 294 ? 4.848 4.781 -44.320 1.00 95.00 294 ILE A O 1
ATOM 2360 N N . TYR A 1 295 ? 5.860 5.073 -42.336 1.00 95.25 295 TYR A N 1
ATOM 2361 C CA . TYR A 1 295 ? 6.229 6.469 -42.581 1.00 95.25 295 TYR A CA 1
ATOM 2362 C C . TYR A 1 295 ? 7.078 6.637 -43.850 1.00 95.25 295 TYR A C 1
ATOM 2364 O O . TYR A 1 295 ? 6.837 7.544 -44.648 1.00 95.25 295 TYR A O 1
ATOM 2372 N N . TYR A 1 296 ? 8.066 5.768 -44.069 1.00 94.38 296 TYR A N 1
ATOM 2373 C CA . TYR A 1 296 ? 8.914 5.799 -45.260 1.00 94.38 296 TYR A CA 1
ATOM 2374 C C . TYR A 1 296 ? 8.096 5.671 -46.551 1.00 94.38 296 TYR A C 1
ATOM 2376 O O . TYR A 1 296 ? 8.314 6.439 -47.488 1.00 94.38 296 TYR A O 1
ATOM 2384 N N . LEU A 1 297 ? 7.126 4.752 -46.576 1.00 93.00 297 LEU A N 1
ATOM 2385 C CA . LEU A 1 297 ? 6.239 4.549 -47.722 1.00 93.00 297 LEU A CA 1
ATOM 2386 C C . LEU A 1 297 ? 5.284 5.725 -47.938 1.00 93.00 297 LEU A C 1
ATOM 2388 O O . LEU A 1 297 ? 5.095 6.148 -49.075 1.00 93.00 297 LEU A O 1
ATOM 2392 N N . VAL A 1 298 ? 4.700 6.262 -46.865 1.00 92.31 298 VAL A N 1
ATOM 2393 C CA . VAL A 1 298 ? 3.773 7.403 -46.935 1.00 92.31 298 VAL A CA 1
ATOM 2394 C C . VAL A 1 298 ? 4.508 8.667 -47.388 1.00 92.31 298 VAL A C 1
ATOM 2396 O O . VAL A 1 298 ? 4.099 9.303 -48.352 1.00 92.31 298 VAL A O 1
ATOM 2399 N N . SER A 1 299 ? 5.650 8.980 -46.773 1.00 90.50 299 SER A N 1
ATOM 2400 C CA . SER A 1 299 ? 6.469 10.158 -47.109 1.00 90.50 299 SER A CA 1
ATOM 2401 C C . SER A 1 299 ? 7.153 10.084 -48.476 1.00 90.50 299 SER A C 1
ATOM 2403 O O . SER A 1 299 ? 7.752 11.062 -48.909 1.00 90.50 299 SER A O 1
ATOM 2405 N N . ALA A 1 300 ? 7.142 8.924 -49.137 1.00 84.00 300 ALA A N 1
ATOM 2406 C CA . ALA A 1 300 ? 7.608 8.788 -50.515 1.00 84.00 300 ALA A CA 1
ATOM 2407 C C . ALA A 1 300 ? 6.529 9.154 -51.550 1.00 84.00 300 ALA A C 1
ATOM 2409 O O . ALA A 1 300 ? 6.852 9.250 -52.731 1.00 84.00 300 ALA A O 1
ATOM 2410 N N . ARG A 1 301 ? 5.265 9.298 -51.126 1.00 73.31 301 ARG A N 1
ATOM 2411 C CA . ARG A 1 301 ? 4.117 9.627 -51.987 1.00 73.31 301 ARG A CA 1
ATOM 2412 C C . ARG A 1 301 ? 3.721 11.106 -51.939 1.00 73.31 301 ARG A C 1
ATOM 2414 O O . ARG A 1 301 ? 2.931 11.525 -52.779 1.00 73.31 301 ARG A O 1
ATOM 2421 N N . GLU A 1 302 ? 4.232 11.844 -50.956 1.00 58.56 302 GLU A N 1
ATOM 2422 C CA . GLU A 1 302 ? 4.100 13.302 -50.804 1.00 58.56 302 GLU A CA 1
ATOM 2423 C C . GLU A 1 302 ? 5.185 14.042 -51.596 1.00 58.56 302 GLU A C 1
ATOM 2425 O O . GLU A 1 302 ? 4.854 15.095 -52.184 1.00 58.56 302 GLU A O 1
#

Solvent-accessible surface area (backbone atoms only — not comparable to full-atom values): 16806 Å² total; per-residue (Å²): 116,71,68,66,51,50,57,50,51,52,51,52,51,53,52,49,53,52,48,49,52,52,49,54,50,49,50,54,49,50,54,50,51,52,52,51,51,51,51,51,52,51,52,51,50,52,55,51,52,52,51,52,50,54,54,50,51,52,52,53,51,52,49,53,54,48,54,50,51,51,52,51,52,52,51,52,52,51,54,53,51,52,51,51,53,52,50,51,53,52,50,53,52,49,54,54,51,53,52,52,51,53,51,50,53,51,52,52,54,51,53,51,53,53,49,56,50,50,54,50,53,53,51,54,49,51,51,52,53,49,52,54,49,52,56,51,49,54,54,52,49,52,51,51,51,51,52,51,50,51,53,51,54,51,50,53,50,58,76,70,47,83,85,78,94,74,78,89,76,74,80,87,83,74,80,83,74,54,68,65,59,57,32,50,52,58,51,47,69,74,41,85,76,78,54,74,66,59,45,53,46,51,52,51,45,63,55,33,65,86,49,85,97,66,76,66,86,61,51,22,57,47,44,24,50,11,50,54,49,36,44,49,47,23,64,79,37,55,94,79,36,68,66,82,58,54,80,78,51,53,41,68,56,27,31,49,51,33,48,52,52,36,48,74,78,63,50,81,61,91,71,55,58,67,55,33,57,42,86,58,49,16,59,39,67,54,47,45,50,41,52,47,45,52,49,38,59,55,68,69,74,112

Radius of gyration: 62.93 Å; Cα contacts (8 Å, |Δi|>4): 153; chains: 1; bounding box: 129×36×204 Å